Protein AF-A0A8B8D0T2-F1 (afdb_monomer_lite)

Secondary structure (DSSP, 8-state):
----SSSTTTSS-SS-HHHHHHHHHHHHHHHHHHHHHHHHHHHHHHS-S-HHHHHHHHTT---SS---SSHHHHHHHHHHHHHHHHHHHHHHHHHHHHHHHHHH-SSSHHHHHHHHHHHHHHHHHHHHHHHHHHHHHHHHHHHS-----HHHHHHHHHHHHHHH---S-TTTS-HHHHHHHHHHHHTT--SSS---SSSSTTTTSTTTSTT-HHHHTT-SS-GGGBTT--TTTGGG--HHHHTT--TTSB---

Foldseek 3Di:
DDDDDPPVVPVPPPDDVVVVVVCVVVLVVVLVVLVVLLVVLVVLLPPPQPPPQVLCVLLVQPDPPRQRLRPQVNVLSVVSNVLSVVVSVLSVCCVPVVVVLCVPPPDPNPPVVVVVVVVSVVVVVVSVVVVVVSVVSNVVSNVPNDDPPLVVVLVSQLVSQLEQQQDLQLPPHPSNNVSVLVSCLVVQAFASDWPPWLDGSNCNHNLNPDPHVCVVVLFSGRLSQFPPDHNVCSVVRDCCCGNGVPPPGGTGD

Radius of gyration: 32.93 Å; chains: 1; bounding box: 75×29×102 Å

pLDDT: mean 77.2, std 14.28, range [31.52, 92.94]

Structure (mmCIF, N/CA/C/O backbone):
data_AF-A0A8B8D0T2-F1
#
_entry.id   AF-A0A8B8D0T2-F1
#
loop_
_atom_site.group_PDB
_atom_site.id
_atom_site.type_symbol
_atom_site.label_atom_id
_atom_site.label_alt_id
_atom_site.label_comp_id
_atom_site.label_asym_id
_atom_site.label_entity_id
_atom_site.label_seq_id
_atom_site.pdbx_PDB_ins_code
_atom_site.Cartn_x
_atom_site.Cartn_y
_atom_site.Cartn_z
_atom_site.occupancy
_atom_site.B_iso_or_equiv
_atom_site.auth_seq_id
_atom_site.auth_comp_id
_atom_site.auth_asym_id
_atom_site.auth_atom_id
_atom_site.pdbx_PDB_model_num
ATOM 1 N N . MET A 1 1 ? -47.514 13.478 69.858 1.00 41.78 1 MET A N 1
ATOM 2 C CA . MET A 1 1 ? -46.885 12.154 69.688 1.00 41.78 1 MET A CA 1
ATOM 3 C C . MET A 1 1 ? -47.798 11.403 68.733 1.00 41.78 1 MET A C 1
ATOM 5 O O . MET A 1 1 ? -48.933 11.166 69.107 1.00 41.78 1 MET A O 1
ATOM 9 N N . ASP A 1 2 ? -47.494 11.240 67.447 1.00 33.84 2 ASP A N 1
ATOM 10 C CA . ASP A 1 2 ? -46.174 11.124 66.817 1.00 33.84 2 ASP A CA 1
ATOM 11 C C . ASP A 1 2 ? -46.125 11.713 65.392 1.00 33.84 2 ASP A C 1
ATOM 13 O O . ASP A 1 2 ? -47.079 11.545 64.629 1.00 33.84 2 ASP A O 1
ATOM 17 N N . PRO A 1 3 ? -45.015 12.369 64.997 1.00 39.22 3 PRO A N 1
ATOM 18 C CA . PRO A 1 3 ? -44.740 12.771 63.626 1.00 39.22 3 PRO A CA 1
ATOM 19 C C . PRO A 1 3 ? -43.809 11.736 62.970 1.00 39.22 3 PRO A C 1
ATOM 21 O O . PRO A 1 3 ? -42.594 11.874 63.020 1.00 39.22 3 PRO A O 1
ATOM 24 N N . VAL A 1 4 ? -44.353 10.670 62.372 1.00 39.69 4 VAL A N 1
ATOM 25 C CA . VAL A 1 4 ? -43.553 9.680 61.608 1.00 39.69 4 VAL A CA 1
ATOM 26 C C . VAL A 1 4 ? -44.285 9.262 60.324 1.00 39.69 4 VAL A C 1
ATOM 28 O O . VAL A 1 4 ? -44.384 8.084 60.000 1.00 39.69 4 VAL A O 1
ATOM 31 N N . SER A 1 5 ? -44.863 10.212 59.579 1.00 42.47 5 SER A N 1
ATOM 32 C CA . SER A 1 5 ? -45.475 9.894 58.270 1.00 42.47 5 SER A CA 1
ATOM 33 C C . SER A 1 5 ? -45.089 10.816 57.111 1.00 42.47 5 SER A C 1
ATOM 35 O O . SER A 1 5 ? -45.440 10.513 55.972 1.00 42.47 5 SER A O 1
ATOM 37 N N . SER A 1 6 ? -44.320 11.890 57.337 1.00 38.75 6 SER A N 1
ATOM 38 C CA . SER A 1 6 ? -43.932 12.803 56.248 1.00 38.75 6 SER A CA 1
ATOM 39 C C . SER A 1 6 ? -42.562 12.511 55.622 1.00 38.75 6 SER A C 1
ATOM 41 O O . SER A 1 6 ? -42.330 12.922 54.489 1.00 38.75 6 SER A O 1
ATOM 43 N N . GLU A 1 7 ? -41.672 11.759 56.281 1.00 35.97 7 GLU A N 1
ATOM 44 C CA . GLU A 1 7 ? -40.292 11.573 55.791 1.00 35.97 7 GLU A CA 1
ATOM 45 C C . GLU A 1 7 ? -40.105 10.389 54.823 1.00 35.97 7 GLU A C 1
ATOM 47 O O . GLU A 1 7 ? -39.177 10.384 54.018 1.00 35.97 7 GLU A O 1
ATOM 52 N N . GLN A 1 8 ? -41.012 9.405 54.809 1.00 33.50 8 GLN A N 1
ATOM 53 C CA . GLN A 1 8 ? -40.911 8.256 53.889 1.00 33.50 8 GLN A CA 1
ATOM 54 C C . GLN A 1 8 ? -41.414 8.541 52.464 1.00 33.50 8 GLN A C 1
ATOM 56 O O . GLN A 1 8 ?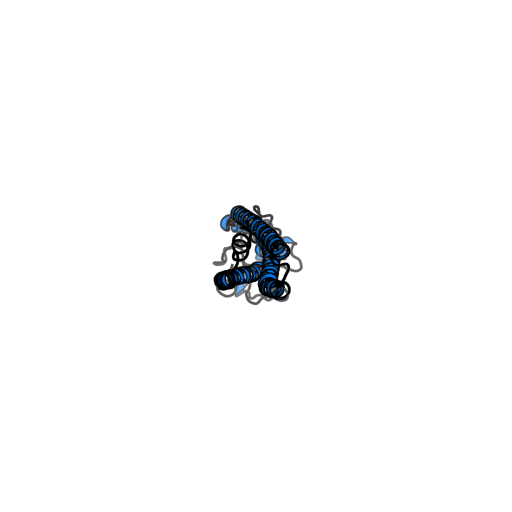 -41.110 7.776 51.549 1.00 33.50 8 GLN A O 1
ATOM 61 N N . ASN A 1 9 ? -42.115 9.657 52.244 1.00 36.59 9 ASN A N 1
ATOM 62 C CA . ASN A 1 9 ? -42.636 10.029 50.924 1.00 36.59 9 ASN A CA 1
ATOM 63 C C . ASN A 1 9 ? -41.689 10.927 50.110 1.00 36.59 9 ASN A C 1
ATOM 65 O O . ASN A 1 9 ? -41.895 11.077 48.909 1.00 36.59 9 ASN A O 1
ATOM 69 N N . ALA A 1 10 ? -40.634 11.481 50.717 1.00 34.12 10 ALA A N 1
ATOM 70 C CA . ALA A 1 10 ? -39.704 12.380 50.026 1.00 34.12 10 ALA A CA 1
ATOM 71 C C . ALA A 1 10 ? -38.535 11.650 49.335 1.00 34.12 10 ALA A C 1
ATOM 73 O O . ALA A 1 10 ? -37.979 12.156 48.366 1.00 34.12 10 ALA A O 1
ATOM 74 N N . LEU A 1 11 ? -38.180 10.437 49.780 1.00 31.52 11 LEU A N 1
ATOM 75 C CA . LEU A 1 11 ? -37.059 9.672 49.209 1.00 31.52 11 LEU A CA 1
ATOM 76 C C . LEU A 1 11 ? -37.471 8.678 48.104 1.00 31.52 11 LEU A C 1
ATOM 78 O O . LEU A 1 11 ? -36.617 8.045 47.485 1.00 31.52 11 LEU A O 1
ATOM 82 N N . GLY A 1 12 ? -38.777 8.512 47.866 1.00 34.06 12 GLY A N 1
ATOM 83 C CA . GLY A 1 12 ? -39.337 7.538 46.921 1.00 34.06 12 GLY A CA 1
ATOM 84 C C . GLY A 1 12 ? -39.593 8.063 45.504 1.00 34.06 12 GLY A C 1
ATOM 85 O O . GLY A 1 12 ? -39.970 7.276 44.639 1.00 34.06 12 GLY A O 1
ATOM 86 N N . SER A 1 13 ? -39.404 9.363 45.250 1.00 39.44 13 SER A N 1
ATOM 87 C CA . SER A 1 13 ? -39.795 10.017 43.990 1.00 39.44 13 SER A CA 1
ATOM 88 C C . SER A 1 13 ? -38.630 10.421 43.082 1.00 39.44 13 SER A C 1
ATOM 90 O O . SER A 1 13 ? -38.857 11.114 42.099 1.00 39.44 13 SER A O 1
ATOM 92 N N . VAL A 1 14 ? -37.395 10.024 43.395 1.00 45.88 14 VAL A N 1
ATOM 93 C CA . VAL A 1 14 ? -36.191 10.600 42.760 1.00 45.88 14 VAL A CA 1
ATOM 94 C C . VAL A 1 14 ? -35.930 10.081 41.334 1.00 45.88 14 VAL A C 1
ATOM 96 O O . VAL A 1 14 ? -35.056 10.603 40.662 1.00 45.88 14 VAL A O 1
ATOM 99 N N . PHE A 1 15 ? -36.684 9.096 40.835 1.00 48.12 15 PHE A N 1
ATOM 100 C CA . PHE A 1 15 ? -36.635 8.729 39.412 1.00 48.12 15 PHE A CA 1
ATOM 101 C C . PHE A 1 15 ? -38.021 8.300 38.919 1.00 48.12 15 PHE A C 1
ATOM 103 O O . PHE A 1 15 ? -38.419 7.136 39.015 1.00 48.12 15 PHE A O 1
ATOM 110 N N . GLY A 1 16 ? -38.806 9.264 38.442 1.00 51.59 16 GLY A N 1
ATOM 111 C CA . GLY A 1 16 ? -40.133 9.004 37.886 1.00 51.59 16 GLY A CA 1
ATOM 112 C C . GLY A 1 16 ? -40.043 8.401 36.481 1.00 51.59 16 GLY A C 1
ATOM 113 O O . GLY A 1 16 ? -39.165 8.763 35.703 1.00 51.59 16 GLY A O 1
ATOM 114 N N . MET A 1 17 ? -40.996 7.542 36.086 1.00 55.25 17 MET A N 1
ATOM 115 C CA . MET A 1 17 ? -41.077 7.009 34.706 1.00 55.25 17 MET A CA 1
ATOM 116 C C . MET A 1 17 ? -41.032 8.106 33.621 1.00 55.25 17 MET A C 1
ATOM 118 O O . MET A 1 17 ? -40.587 7.848 32.507 1.00 55.25 17 MET A O 1
ATOM 122 N N . LYS A 1 18 ? -41.448 9.334 33.959 1.00 56.91 18 LYS A N 1
ATOM 123 C CA . LYS A 1 18 ? -41.379 10.514 33.086 1.00 56.91 18 LYS A CA 1
ATOM 124 C C . LYS A 1 18 ? -39.944 10.969 32.793 1.00 56.91 18 LYS A C 1
ATOM 126 O O . LYS A 1 18 ? -39.653 11.350 31.667 1.00 56.91 18 LYS A O 1
ATOM 131 N N . GLU A 1 19 ? -39.042 10.898 33.770 1.00 62.84 19 GLU A N 1
ATOM 132 C CA . GLU A 1 19 ? -37.628 11.257 33.587 1.00 62.84 19 GLU A CA 1
ATOM 133 C C . GLU A 1 19 ? -36.905 10.200 32.746 1.00 62.84 19 GLU A C 1
ATOM 135 O O . GLU A 1 19 ? -36.111 10.534 31.870 1.00 62.84 19 GLU A O 1
ATOM 140 N N . PHE A 1 20 ? -37.260 8.922 32.922 1.00 63.47 20 PHE A N 1
ATOM 141 C CA . PHE A 1 20 ? -36.767 7.839 32.067 1.00 63.47 20 PHE A CA 1
ATOM 142 C C . PHE A 1 20 ? -37.237 7.988 30.607 1.00 63.47 20 PHE A C 1
ATOM 144 O O . PHE A 1 20 ? -36.451 7.795 29.681 1.00 63.47 20 PHE A O 1
ATOM 151 N N . GLN A 1 21 ? -38.492 8.400 30.387 1.00 66.56 21 GLN A N 1
ATOM 152 C CA . GLN A 1 21 ? -39.003 8.718 29.047 1.00 66.56 21 GLN A CA 1
ATOM 153 C C . GLN A 1 21 ? -38.298 9.927 28.414 1.00 66.56 21 GLN A C 1
ATOM 155 O O . GLN A 1 21 ? -38.056 9.921 27.209 1.00 66.56 21 GLN A O 1
ATOM 160 N N . ALA A 1 22 ? -37.913 10.933 29.205 1.00 71.81 22 ALA A N 1
ATOM 161 C CA . ALA A 1 22 ? -37.159 12.087 28.710 1.00 71.81 22 ALA A CA 1
ATOM 162 C C . ALA A 1 22 ? -35.719 11.734 28.280 1.00 71.81 22 ALA A C 1
ATOM 164 O O . ALA A 1 22 ? -35.153 12.406 27.420 1.00 71.81 22 ALA A O 1
ATOM 165 N N . LEU A 1 23 ? -35.133 10.666 28.836 1.00 69.62 23 LEU A N 1
ATOM 166 C CA . LEU A 1 23 ? -33.774 10.203 28.525 1.00 69.62 23 LEU A CA 1
ATOM 167 C C . LEU A 1 23 ? -33.694 9.311 27.272 1.00 69.62 23 LEU A C 1
ATOM 169 O O . LEU A 1 23 ? -32.632 9.236 26.653 1.00 69.62 23 LEU A O 1
ATOM 173 N N . GLN A 1 24 ? -34.799 8.682 26.851 1.00 72.00 24 GLN A N 1
ATOM 174 C CA . GLN A 1 24 ? -34.823 7.789 25.682 1.00 72.00 24 GLN A CA 1
ATOM 175 C C . GLN A 1 24 ? -34.294 8.425 24.383 1.00 72.00 24 GLN A C 1
ATOM 177 O O . GLN A 1 24 ? -33.470 7.784 23.730 1.00 72.00 24 GLN A O 1
ATOM 182 N N . PRO A 1 25 ? -34.709 9.644 23.976 1.00 78.81 25 PRO A N 1
ATOM 183 C CA . PRO A 1 25 ? -34.230 10.255 22.734 1.00 78.81 25 PRO A CA 1
ATOM 184 C C . PRO A 1 25 ? -32.710 10.442 22.723 1.00 78.81 25 PRO A C 1
ATOM 186 O O . PRO A 1 25 ? -32.058 10.197 21.710 1.00 78.81 25 PRO A O 1
ATOM 189 N N . VAL A 1 26 ? -32.137 10.810 23.875 1.00 78.44 26 VAL A N 1
ATOM 190 C CA . VAL A 1 26 ? -30.689 10.978 24.047 1.00 78.44 26 VAL A CA 1
ATOM 191 C C . VAL A 1 26 ? -29.978 9.632 23.921 1.00 78.44 26 VAL A C 1
ATOM 193 O O . VAL A 1 26 ? -28.972 9.534 23.223 1.00 78.44 26 VAL A O 1
ATOM 196 N N . THR A 1 27 ? -30.514 8.569 24.528 1.00 76.69 27 THR A N 1
ATOM 197 C CA . THR A 1 27 ? -29.950 7.217 24.388 1.00 76.69 27 THR A CA 1
ATOM 198 C C . THR A 1 27 ? -29.986 6.736 22.936 1.00 76.69 27 THR A C 1
ATOM 200 O O . THR A 1 27 ? -29.001 6.179 22.456 1.00 76.69 27 THR A O 1
ATOM 203 N N . TRP A 1 28 ? -31.077 6.993 22.206 1.00 77.50 28 TRP A N 1
ATOM 204 C CA . TRP A 1 28 ? -31.179 6.663 20.780 1.00 77.50 28 TRP A CA 1
ATOM 205 C C . TRP A 1 28 ? -30.163 7.418 19.922 1.00 77.50 28 TRP A C 1
ATOM 207 O O . TRP A 1 28 ? -29.504 6.802 19.084 1.00 77.50 28 TRP A O 1
ATOM 217 N N . ALA A 1 29 ? -29.973 8.716 20.170 1.00 79.88 29 ALA A N 1
ATOM 218 C CA . ALA A 1 29 ? -28.954 9.508 19.485 1.00 79.88 29 ALA A CA 1
ATOM 219 C C . ALA A 1 29 ? -27.534 8.967 19.740 1.00 79.88 29 ALA A C 1
ATOM 221 O O . ALA A 1 29 ? -26.749 8.815 18.803 1.00 79.88 29 ALA A O 1
ATOM 222 N N . LEU A 1 30 ? -27.221 8.607 20.990 1.00 79.25 30 LEU A N 1
ATOM 223 C CA . LEU A 1 30 ? -25.927 8.025 21.357 1.00 79.25 30 LEU A CA 1
ATOM 224 C C . LEU A 1 30 ? -25.691 6.665 20.688 1.00 79.25 30 LEU A C 1
ATOM 226 O O . LEU A 1 30 ? -24.595 6.414 20.194 1.00 79.25 30 LEU A O 1
ATOM 230 N N . MET A 1 31 ? -26.711 5.804 20.613 1.00 81.56 31 MET A N 1
ATOM 231 C CA . MET A 1 31 ? -26.612 4.535 19.882 1.00 81.56 31 MET A CA 1
ATOM 232 C C . MET A 1 31 ? -26.354 4.763 18.389 1.00 81.56 31 MET A C 1
ATOM 234 O O . MET A 1 31 ? -25.492 4.097 17.819 1.00 81.56 31 MET A O 1
ATOM 238 N N . GLY A 1 32 ? -27.030 5.739 17.771 1.00 75.69 32 GLY A N 1
ATOM 239 C CA . GLY A 1 32 ? -26.773 6.130 16.382 1.00 75.69 32 GLY A CA 1
ATOM 240 C C . GLY A 1 32 ? -25.321 6.560 16.146 1.00 75.69 32 GLY A C 1
ATOM 241 O O . GLY A 1 32 ? -24.699 6.135 15.173 1.00 75.69 32 GLY A O 1
ATOM 242 N N . LEU A 1 33 ? -24.744 7.327 17.075 1.00 74.12 33 LEU A N 1
ATOM 243 C CA . LEU A 1 33 ? -23.347 7.761 17.007 1.00 74.12 33 LEU A CA 1
ATOM 244 C C . LEU A 1 33 ? -22.363 6.584 17.128 1.00 74.12 33 LEU A C 1
ATOM 246 O O . LEU A 1 33 ? -21.387 6.520 16.383 1.00 74.12 33 LEU A O 1
ATOM 250 N N . VAL A 1 34 ? -22.640 5.614 18.004 1.00 80.25 34 VAL A N 1
ATOM 251 C CA . VAL A 1 34 ? -21.828 4.389 18.132 1.00 80.25 34 VAL A CA 1
ATOM 252 C C . VAL A 1 34 ? -21.893 3.538 16.856 1.00 80.25 34 VAL A C 1
ATOM 254 O O . VAL A 1 34 ? -20.862 3.046 16.400 1.00 80.25 34 VAL A O 1
ATOM 257 N N . ILE A 1 35 ? -23.068 3.404 16.234 1.00 78.69 35 ILE A N 1
ATOM 258 C CA . ILE A 1 35 ? -23.240 2.680 14.959 1.00 78.69 35 ILE A CA 1
ATOM 259 C C . ILE A 1 35 ? -22.442 3.348 13.831 1.00 78.69 35 ILE A C 1
ATOM 261 O O . ILE A 1 35 ? -21.786 2.663 13.040 1.00 78.69 35 ILE A O 1
ATOM 265 N N . LEU A 1 36 ? -22.452 4.681 13.773 1.00 72.50 36 LEU A N 1
ATOM 266 C CA . LEU A 1 36 ? -21.671 5.442 12.800 1.00 72.50 36 LEU A CA 1
ATOM 267 C C . LEU A 1 36 ? -20.163 5.215 12.989 1.00 72.50 36 LEU A C 1
ATOM 269 O O . LEU A 1 36 ? -19.457 4.971 12.013 1.00 72.50 36 LEU A O 1
ATOM 273 N N . ILE A 1 37 ? -19.679 5.204 14.236 1.00 72.75 37 ILE A N 1
ATOM 274 C CA . ILE A 1 37 ? -18.276 4.884 14.548 1.00 72.75 37 ILE A CA 1
ATOM 275 C C . ILE A 1 37 ? -17.917 3.469 14.080 1.00 72.75 37 ILE A C 1
ATOM 277 O O . ILE A 1 37 ? -16.861 3.288 13.477 1.00 72.75 37 ILE A O 1
ATOM 281 N N . ILE A 1 38 ? -18.777 2.472 14.313 1.00 76.56 38 ILE A N 1
ATOM 282 C CA . ILE A 1 38 ? -18.547 1.088 13.861 1.00 76.56 38 ILE A CA 1
ATOM 283 C C . ILE A 1 38 ? -18.446 1.024 12.334 1.00 76.56 38 ILE A C 1
ATOM 285 O O . ILE A 1 38 ? -17.551 0.356 11.817 1.00 76.56 38 ILE A O 1
ATOM 289 N N . SER A 1 39 ? -19.330 1.733 11.630 1.00 70.69 39 SER A N 1
ATOM 290 C CA . SER A 1 39 ? -19.387 1.746 10.162 1.00 70.69 39 SER A CA 1
ATOM 291 C C . SER A 1 39 ? -18.127 2.376 9.566 1.00 70.69 39 SER A C 1
ATOM 293 O O . SER A 1 39 ? -17.420 1.733 8.798 1.00 70.69 39 SER A O 1
ATOM 295 N N . LEU A 1 40 ? -17.756 3.573 10.032 1.00 65.56 40 LEU A N 1
ATOM 296 C CA . LEU A 1 40 ? -16.524 4.243 9.603 1.00 65.56 40 LEU A CA 1
ATOM 297 C C . LEU A 1 40 ? -15.275 3.425 9.952 1.00 65.56 40 LEU A C 1
ATOM 299 O O . LEU A 1 40 ? -14.329 3.363 9.173 1.00 65.56 40 LEU A O 1
ATOM 303 N N . SER A 1 41 ? -15.271 2.763 11.112 1.00 73.94 41 SER A N 1
ATOM 304 C CA . SER A 1 41 ? -14.167 1.885 11.509 1.00 73.94 41 SER A CA 1
ATOM 305 C C . SER A 1 41 ? -14.069 0.653 10.610 1.00 73.94 41 SER A C 1
ATOM 307 O O . SER A 1 41 ? -12.973 0.182 10.319 1.00 73.94 41 SER A O 1
ATOM 309 N N . HIS A 1 42 ? -15.200 0.116 10.154 1.00 69.06 42 HIS A N 1
ATOM 310 C CA . HIS A 1 42 ? -15.212 -0.979 9.193 1.00 69.06 42 HIS A CA 1
ATOM 311 C C . HIS A 1 42 ? -14.571 -0.545 7.872 1.00 69.06 42 HIS A C 1
ATOM 313 O O . HIS A 1 42 ? -13.632 -1.206 7.425 1.00 69.06 42 HIS A O 1
ATOM 319 N N . ASP A 1 43 ? -14.980 0.601 7.331 1.00 63.00 43 ASP A N 1
ATOM 320 C CA . ASP A 1 43 ? -14.436 1.146 6.083 1.00 63.00 43 ASP A CA 1
ATOM 321 C C . ASP A 1 43 ? -12.928 1.415 6.189 1.00 63.00 43 ASP A C 1
ATOM 323 O O . ASP A 1 43 ? -12.152 1.014 5.323 1.00 63.00 43 ASP A O 1
ATOM 327 N N . ILE A 1 44 ? -12.478 2.001 7.304 1.00 60.59 44 ILE A N 1
ATOM 328 C CA . ILE A 1 44 ? -11.053 2.259 7.557 1.00 60.59 44 ILE A CA 1
ATOM 329 C C . ILE A 1 44 ? -10.266 0.951 7.731 1.00 60.59 44 ILE A C 1
ATOM 331 O O . ILE A 1 44 ? -9.131 0.850 7.269 1.00 60.59 44 ILE A O 1
ATOM 335 N N . SER A 1 45 ? -10.850 -0.078 8.356 1.00 60.59 45 SER A N 1
ATOM 336 C CA . SER A 1 45 ? -10.193 -1.384 8.525 1.00 60.59 45 SER A CA 1
ATOM 337 C C . SER A 1 45 ? -10.000 -2.147 7.207 1.00 60.59 45 SER A C 1
ATOM 339 O O . SER A 1 45 ? -9.109 -2.998 7.119 1.00 60.59 45 SER A O 1
ATOM 341 N N . GLN A 1 46 ? -10.810 -1.830 6.191 1.00 59.72 46 GLN A N 1
ATOM 342 C CA . GLN A 1 46 ? -10.716 -2.400 4.847 1.00 59.72 46 GLN A CA 1
ATOM 343 C C . GLN A 1 46 ? -9.697 -1.684 3.951 1.00 59.72 46 GLN A C 1
ATOM 345 O O . GLN A 1 46 ? -9.318 -2.227 2.913 1.00 59.72 46 GLN A O 1
ATOM 350 N N . LEU A 1 47 ? -9.200 -0.508 4.348 1.00 58.22 47 LEU A N 1
ATOM 351 C CA . LEU A 1 47 ? -8.111 0.147 3.629 1.00 58.22 47 LEU A CA 1
ATOM 352 C C . LEU A 1 47 ? -6.862 -0.748 3.672 1.00 58.22 47 LEU A C 1
ATOM 354 O O . LEU A 1 47 ? -6.438 -1.221 4.735 1.00 58.22 47 LEU A O 1
ATOM 358 N N . LYS A 1 48 ? -6.275 -1.010 2.499 1.00 56.06 48 LYS A N 1
ATOM 359 C CA . LYS A 1 48 ? -5.032 -1.777 2.380 1.00 56.06 48 LYS A CA 1
ATOM 360 C C . LYS A 1 48 ? -3.904 -0.980 3.050 1.00 56.06 48 LYS A C 1
ATOM 362 O O . LYS A 1 48 ? -3.645 0.151 2.641 1.00 56.06 48 LYS A O 1
ATOM 367 N N . PRO A 1 49 ? -3.276 -1.498 4.122 1.00 54.94 49 PRO A N 1
ATOM 368 C CA . PRO A 1 49 ? -2.524 -0.637 5.025 1.00 54.94 49 PRO A CA 1
ATOM 369 C C . PRO A 1 49 ? -1.177 -0.167 4.468 1.00 54.94 49 PRO A C 1
ATOM 371 O O . PRO A 1 49 ? -0.753 0.911 4.870 1.00 54.94 49 PRO A O 1
ATOM 374 N N . CYS A 1 50 ? -0.526 -0.895 3.551 1.00 66.56 50 CYS A N 1
ATOM 375 C CA . CYS A 1 50 ? 0.827 -0.547 3.101 1.00 66.56 50 CYS A CA 1
ATOM 376 C C . CYS A 1 50 ? 1.138 -0.995 1.653 1.00 66.56 50 CYS A C 1
ATOM 378 O O . CYS A 1 50 ? 2.231 -1.494 1.399 1.00 66.56 50 CYS A O 1
ATOM 380 N N . ASP A 1 51 ? 0.221 -0.812 0.693 1.00 68.19 51 ASP A N 1
ATOM 381 C CA . ASP A 1 51 ? 0.483 -1.187 -0.715 1.00 68.19 51 ASP A CA 1
ATOM 382 C C . ASP A 1 51 ? 1.774 -0.539 -1.248 1.00 68.19 51 ASP A C 1
ATOM 384 O O . ASP A 1 51 ? 2.551 -1.193 -1.933 1.00 68.19 51 ASP A O 1
ATOM 388 N N . LEU A 1 52 ? 2.057 0.709 -0.852 1.00 67.06 52 LEU A N 1
ATOM 389 C CA . LEU A 1 52 ? 3.287 1.411 -1.226 1.00 67.06 52 LEU A CA 1
ATOM 390 C C . LEU A 1 52 ? 4.550 0.779 -0.619 1.00 67.06 52 LEU A C 1
ATOM 392 O O . LEU A 1 52 ? 5.568 0.714 -1.289 1.00 67.06 52 LEU A O 1
ATOM 396 N N . GLU A 1 53 ? 4.509 0.299 0.624 1.00 71.81 53 GLU A N 1
ATOM 397 C CA . GLU A 1 53 ? 5.665 -0.374 1.238 1.00 71.81 53 GLU A CA 1
ATOM 398 C C . GLU A 1 53 ? 5.929 -1.712 0.554 1.00 71.81 53 GLU A C 1
ATOM 400 O O . GLU A 1 53 ? 7.043 -1.966 0.122 1.00 71.81 53 GLU A O 1
ATOM 405 N N . THR A 1 54 ? 4.883 -2.516 0.348 1.00 74.88 54 THR A N 1
ATOM 406 C CA . THR A 1 54 ? 4.999 -3.781 -0.388 1.00 74.88 54 THR A CA 1
ATOM 407 C C . THR A 1 54 ? 5.511 -3.555 -1.815 1.00 74.88 54 THR A C 1
ATOM 409 O O . THR A 1 54 ? 6.335 -4.327 -2.305 1.00 74.88 54 THR A O 1
ATOM 412 N N . ALA A 1 55 ? 5.074 -2.479 -2.475 1.00 75.81 55 ALA A N 1
ATOM 413 C CA . ALA A 1 55 ? 5.562 -2.081 -3.790 1.00 75.81 55 ALA A CA 1
ATOM 414 C C . ALA A 1 55 ? 7.068 -1.748 -3.768 1.00 75.81 55 ALA A C 1
ATOM 416 O O . ALA A 1 55 ? 7.815 -2.249 -4.605 1.00 75.81 55 ALA A O 1
ATOM 417 N N . LEU A 1 56 ? 7.527 -0.956 -2.795 1.00 80.69 56 LEU A N 1
ATOM 418 C CA . LEU A 1 56 ? 8.937 -0.564 -2.665 1.00 80.69 56 LEU A CA 1
ATOM 419 C C . LEU A 1 56 ? 9.842 -1.725 -2.225 1.00 80.69 56 LEU A C 1
ATOM 421 O O . LEU A 1 56 ? 10.953 -1.862 -2.737 1.00 80.69 56 LEU A O 1
ATOM 425 N N . ASP A 1 57 ? 9.354 -2.604 -1.351 1.00 82.31 57 ASP A N 1
ATOM 426 C CA . ASP A 1 57 ? 10.060 -3.822 -0.947 1.00 82.31 57 ASP A CA 1
ATOM 427 C C . ASP A 1 57 ? 10.244 -4.780 -2.128 1.00 82.31 57 ASP A C 1
ATOM 429 O O . ASP A 1 57 ? 11.284 -5.432 -2.242 1.00 82.31 57 ASP A O 1
ATOM 433 N N . THR A 1 58 ? 9.273 -4.828 -3.050 1.00 81.81 58 THR A N 1
ATOM 434 C CA . THR A 1 58 ? 9.363 -5.655 -4.265 1.00 81.81 58 THR A CA 1
ATOM 435 C C . THR A 1 58 ? 10.576 -5.268 -5.111 1.00 81.81 58 THR A C 1
ATOM 437 O O . THR A 1 58 ? 11.226 -6.152 -5.661 1.00 81.81 58 THR A O 1
ATOM 440 N N . ILE A 1 59 ? 10.926 -3.978 -5.167 1.00 82.75 59 ILE A N 1
ATOM 441 C CA . ILE A 1 59 ? 12.097 -3.451 -5.893 1.00 82.75 59 ILE A CA 1
ATOM 442 C C . ILE A 1 59 ? 13.348 -3.290 -5.012 1.00 82.75 59 ILE A C 1
ATOM 444 O O . ILE A 1 59 ? 14.326 -2.683 -5.445 1.00 82.75 59 ILE A O 1
ATOM 448 N N . TYR A 1 60 ? 13.349 -3.857 -3.800 1.00 81.50 60 TYR A N 1
ATOM 449 C CA . TYR A 1 60 ? 14.451 -3.783 -2.832 1.00 81.50 60 TYR A CA 1
ATOM 450 C C . TYR A 1 60 ? 14.875 -2.347 -2.461 1.00 81.50 60 TYR A C 1
ATOM 452 O O . TYR A 1 60 ? 16.052 -2.102 -2.180 1.00 81.50 60 TYR A O 1
ATOM 460 N N . LEU A 1 61 ? 13.940 -1.389 -2.458 1.00 77.25 61 LEU A N 1
ATOM 461 C CA . LEU A 1 61 ? 14.247 0.004 -2.134 1.00 77.25 61 LEU A CA 1
ATOM 462 C C . LEU A 1 61 ? 14.186 0.259 -0.620 1.00 77.25 61 LEU A C 1
ATOM 464 O O . LEU A 1 61 ? 13.112 0.368 -0.033 1.00 77.25 61 LEU A O 1
ATOM 468 N N . GLU A 1 62 ? 15.346 0.468 0.005 1.00 71.88 62 GLU A N 1
ATOM 469 C CA . GLU A 1 62 ? 15.439 0.897 1.408 1.00 71.88 62 GLU A CA 1
ATOM 470 C C . GLU A 1 62 ? 15.152 2.410 1.543 1.00 71.88 62 GLU A C 1
ATOM 472 O O . GLU A 1 62 ? 16.057 3.246 1.498 1.00 71.88 62 GLU A O 1
ATOM 477 N N . PHE A 1 63 ? 13.877 2.793 1.698 1.00 59.31 63 PHE A N 1
ATOM 478 C CA . PHE A 1 63 ? 13.467 4.196 1.865 1.00 59.31 63 PHE A CA 1
ATOM 479 C C . PHE A 1 63 ? 13.165 4.562 3.328 1.00 59.31 63 PHE A C 1
ATOM 481 O O . PHE A 1 63 ? 12.335 3.940 3.987 1.00 59.31 63 PHE A O 1
ATOM 488 N N . THR A 1 64 ? 13.790 5.638 3.825 1.00 59.50 64 THR A N 1
ATOM 489 C CA . THR A 1 64 ? 13.530 6.215 5.158 1.00 59.50 64 THR A CA 1
ATOM 490 C C . THR A 1 64 ? 13.032 7.670 5.051 1.00 59.50 64 THR A C 1
ATOM 492 O O . THR A 1 64 ? 13.658 8.491 4.353 1.00 59.50 64 THR A O 1
ATOM 495 N N . PRO A 1 65 ? 11.941 8.067 5.749 1.00 59.41 65 PRO A N 1
ATOM 496 C CA . PRO A 1 65 ? 11.112 7.317 6.713 1.00 59.41 65 PRO A CA 1
ATOM 497 C C . PRO A 1 65 ? 10.092 6.350 6.071 1.00 59.41 65 PRO A C 1
ATOM 499 O O . PRO A 1 65 ? 9.662 6.567 4.940 1.00 59.41 65 PRO A O 1
ATOM 502 N N . HIS A 1 66 ? 9.700 5.302 6.812 1.00 58.75 66 HIS A N 1
ATOM 503 C CA . HIS A 1 66 ? 8.809 4.232 6.339 1.00 58.75 66 HIS A CA 1
ATOM 504 C C . HIS A 1 66 ? 7.446 4.774 5.862 1.00 58.75 66 HIS A C 1
ATOM 506 O O . HIS A 1 66 ? 6.759 5.453 6.630 1.00 58.75 66 HIS A O 1
ATOM 512 N N . PRO A 1 67 ? 7.013 4.461 4.628 1.00 56.47 67 PRO A N 1
ATOM 513 C CA . PRO A 1 67 ? 5.843 5.084 4.012 1.00 56.47 67 PRO A CA 1
ATOM 514 C C . PRO A 1 67 ? 4.496 4.511 4.479 1.00 56.47 67 PRO A C 1
ATOM 516 O O . PRO A 1 67 ? 3.453 4.917 3.958 1.00 56.47 67 PRO A O 1
ATOM 519 N N . CYS A 1 68 ? 4.466 3.584 5.447 1.00 62.31 68 CYS A N 1
ATOM 520 C CA . CYS A 1 68 ? 3.207 2.981 5.864 1.00 62.31 68 CYS A CA 1
ATOM 521 C C . CYS A 1 68 ? 2.360 3.917 6.743 1.00 62.31 68 CYS A C 1
ATOM 523 O O . CYS A 1 68 ? 2.409 3.924 7.974 1.00 62.31 68 CYS A O 1
ATOM 525 N N . LYS A 1 69 ? 1.520 4.695 6.060 1.00 57.09 69 LYS A N 1
ATOM 526 C CA . LYS A 1 69 ? 0.618 5.699 6.628 1.00 57.09 69 LYS A CA 1
ATOM 527 C C . LYS A 1 69 ? -0.569 5.103 7.404 1.00 57.09 69 LYS A C 1
ATOM 529 O O . LYS A 1 69 ? -1.213 5.823 8.157 1.00 57.09 69 LYS A O 1
ATOM 534 N N . TYR A 1 70 ? -0.884 3.809 7.271 1.00 58.69 70 TYR A N 1
ATOM 535 C CA . TYR A 1 70 ? -2.160 3.285 7.787 1.00 58.69 70 TYR A CA 1
ATOM 536 C C . TYR A 1 70 ? -2.084 2.043 8.677 1.00 58.69 70 TYR A C 1
ATOM 538 O O . TYR A 1 70 ? -3.107 1.704 9.265 1.00 58.69 70 TYR A O 1
ATOM 546 N N . ASN A 1 71 ? -0.930 1.394 8.871 1.00 64.94 71 ASN A N 1
ATOM 547 C CA . ASN A 1 71 ? -0.891 0.160 9.674 1.00 64.94 71 ASN A CA 1
ATOM 548 C C . ASN A 1 71 ? -1.245 0.404 11.152 1.00 64.94 71 ASN A C 1
ATOM 550 O O . ASN A 1 71 ? -2.144 -0.235 11.695 1.00 64.94 71 ASN A O 1
ATOM 554 N N . ALA A 1 72 ? -0.632 1.420 11.768 1.00 66.31 72 ALA A N 1
ATOM 555 C CA . ALA A 1 72 ? -0.924 1.797 13.151 1.00 66.31 72 ALA A CA 1
ATOM 556 C C . ALA A 1 72 ? -2.382 2.267 13.334 1.00 66.31 72 ALA A C 1
ATOM 558 O O . ALA A 1 72 ? -3.026 1.938 14.327 1.00 66.31 72 ALA A O 1
ATOM 559 N N . ILE A 1 73 ? -2.937 2.996 12.355 1.00 67.19 73 ILE A N 1
ATOM 560 C CA . ILE A 1 73 ? -4.345 3.423 12.383 1.00 67.19 73 ILE A CA 1
ATOM 561 C C . ILE A 1 73 ? -5.279 2.217 12.231 1.00 67.19 73 ILE A C 1
ATOM 563 O O . ILE A 1 73 ? -6.286 2.138 12.932 1.00 67.19 73 ILE A O 1
ATOM 567 N N . LYS A 1 74 ? -4.957 1.261 11.355 1.00 71.25 74 LYS A N 1
ATOM 568 C CA . LYS A 1 74 ? -5.761 0.057 11.111 1.00 71.25 74 LYS A CA 1
ATOM 569 C C . LYS A 1 74 ? -5.858 -0.834 12.348 1.00 71.25 74 LYS A C 1
ATOM 571 O O . LYS A 1 74 ? -6.956 -1.281 12.694 1.00 71.25 74 LYS A O 1
ATOM 576 N N . GLU A 1 75 ? -4.739 -1.061 13.030 1.00 76.19 75 GLU A N 1
ATOM 577 C CA . GLU A 1 75 ? -4.711 -1.823 14.282 1.00 76.19 75 GLU A CA 1
ATOM 578 C C . GLU A 1 75 ? -5.600 -1.150 15.342 1.00 76.19 75 GLU A C 1
ATOM 580 O O . GLU A 1 75 ? -6.514 -1.772 15.884 1.00 76.19 75 GLU A O 1
ATOM 585 N N . MET A 1 76 ? -5.444 0.165 15.535 1.00 75.50 76 MET A N 1
ATOM 586 C CA . MET A 1 76 ? -6.267 0.939 16.476 1.00 75.50 76 MET A CA 1
ATOM 587 C C . MET A 1 76 ? -7.756 0.953 16.105 1.00 75.50 76 MET A C 1
ATOM 589 O O . MET A 1 76 ? -8.616 0.915 16.982 1.00 75.50 76 MET A O 1
ATOM 593 N N . THR A 1 77 ? -8.076 0.975 14.813 1.00 79.44 77 THR A N 1
ATOM 594 C CA . THR A 1 77 ? -9.458 0.971 14.312 1.00 79.44 77 THR A CA 1
ATOM 595 C C . THR A 1 77 ? -10.182 -0.333 14.659 1.00 79.44 77 THR A C 1
ATOM 597 O O . THR A 1 77 ? -11.370 -0.323 14.988 1.00 79.44 77 THR A O 1
ATOM 600 N N . THR A 1 78 ? -9.469 -1.462 14.640 1.00 81.06 78 THR A N 1
ATOM 601 C CA . THR A 1 78 ? -10.033 -2.775 14.992 1.00 81.06 78 THR A CA 1
ATOM 602 C C . THR A 1 78 ? -10.410 -2.844 16.475 1.00 81.06 78 THR A C 1
ATOM 604 O O . THR A 1 78 ? -11.500 -3.314 16.819 1.00 81.06 78 THR A O 1
ATOM 607 N N . GLU A 1 79 ? -9.558 -2.303 17.346 1.00 85.06 79 GLU A N 1
ATOM 608 C CA . GLU A 1 79 ? -9.816 -2.190 18.787 1.00 85.06 79 GLU A CA 1
ATOM 609 C C . GLU A 1 79 ? -11.000 -1.256 19.086 1.00 85.06 79 GLU A C 1
ATOM 611 O O . GLU A 1 79 ? -11.926 -1.628 19.812 1.00 85.06 79 GLU A O 1
ATOM 616 N N . ILE A 1 80 ? -11.039 -0.074 18.454 1.00 84.31 80 ILE A N 1
ATOM 617 C CA . ILE A 1 80 ? -12.145 0.891 18.598 1.00 84.31 80 ILE A CA 1
ATOM 618 C C . ILE A 1 80 ? -13.476 0.264 18.175 1.00 84.31 80 ILE A C 1
ATOM 620 O O . ILE A 1 80 ? -14.480 0.412 18.875 1.00 84.31 80 ILE A O 1
ATOM 624 N N . ARG A 1 81 ? -13.496 -0.476 17.060 1.00 83.88 81 ARG A N 1
ATOM 625 C CA . ARG A 1 81 ? -14.696 -1.175 16.582 1.00 83.88 81 ARG A CA 1
ATOM 626 C C . ARG A 1 81 ? -15.197 -2.195 17.602 1.00 83.88 81 ARG A C 1
ATOM 628 O O . ARG A 1 81 ? -16.398 -2.274 17.853 1.00 83.88 81 ARG A O 1
ATOM 635 N N . THR A 1 82 ? -14.282 -2.959 18.191 1.00 86.69 82 THR A N 1
ATOM 636 C CA . THR A 1 82 ? -14.605 -3.975 19.199 1.00 86.69 82 THR A CA 1
ATOM 637 C C . THR A 1 82 ? -15.196 -3.325 20.451 1.00 86.69 82 THR A C 1
ATOM 639 O O . THR A 1 82 ? -16.263 -3.729 20.912 1.00 86.69 82 THR A O 1
ATOM 642 N N . LEU A 1 83 ? -14.582 -2.246 20.943 1.00 86.94 83 LEU A N 1
ATOM 643 C CA . LEU A 1 83 ? -15.100 -1.467 22.072 1.00 86.94 83 LEU A CA 1
ATOM 644 C C . LEU A 1 83 ? -16.468 -0.841 21.787 1.00 86.94 83 LEU A C 1
ATOM 646 O O . LEU A 1 83 ? -17.353 -0.886 22.640 1.00 86.94 83 LEU A O 1
ATOM 650 N N . ALA A 1 84 ? -16.672 -0.297 20.587 1.00 86.25 84 ALA A N 1
ATOM 651 C CA . ALA A 1 84 ? -17.949 0.272 20.171 1.00 86.25 84 ALA A CA 1
ATOM 652 C C . ALA A 1 84 ? -19.063 -0.787 20.108 1.00 86.25 84 ALA A C 1
ATOM 654 O O . ALA A 1 84 ? -20.177 -0.531 20.566 1.00 86.25 84 ALA A O 1
ATOM 655 N N . ALA A 1 85 ? -18.765 -1.997 19.626 1.00 87.69 85 ALA A N 1
ATOM 656 C CA . ALA A 1 85 ? -19.714 -3.109 19.632 1.00 87.69 85 ALA A CA 1
ATOM 657 C C . ALA A 1 85 ? -20.096 -3.534 21.063 1.00 87.69 85 ALA A C 1
ATOM 659 O O . ALA A 1 85 ? -21.280 -3.715 21.361 1.00 87.69 85 ALA A O 1
ATOM 660 N N . PHE A 1 86 ? -19.118 -3.622 21.973 1.00 89.62 86 PHE A N 1
ATOM 661 C CA . PHE A 1 86 ? -19.383 -3.887 23.390 1.00 89.62 86 PHE A CA 1
ATOM 662 C C . PHE A 1 86 ? -20.230 -2.787 24.038 1.00 89.62 86 PHE A C 1
ATOM 664 O O . PHE A 1 86 ? -21.183 -3.096 24.754 1.00 89.62 86 PHE A O 1
ATOM 671 N N . GLN A 1 87 ? -19.939 -1.518 23.748 1.00 87.00 87 GLN A N 1
ATOM 672 C CA . GLN A 1 87 ? -20.708 -0.381 24.253 1.00 87.00 87 GLN A CA 1
ATOM 673 C C . GLN A 1 87 ? -22.156 -0.406 23.750 1.00 87.00 87 GLN A C 1
ATOM 675 O O . GLN A 1 87 ? -23.085 -0.139 24.510 1.00 87.00 87 GLN A O 1
ATOM 680 N N . LEU A 1 88 ? -22.370 -0.767 22.484 1.00 87.44 88 LEU A N 1
ATOM 681 C CA . LEU A 1 88 ? -23.704 -0.918 21.911 1.00 87.44 88 LEU A CA 1
ATOM 682 C C . LEU A 1 88 ? -24.487 -2.030 22.627 1.00 87.44 88 LEU A C 1
ATOM 684 O O . LEU A 1 88 ? -25.613 -1.805 23.072 1.00 87.44 88 LEU A O 1
ATOM 688 N N . MET A 1 89 ? -23.871 -3.199 22.824 1.00 88.44 8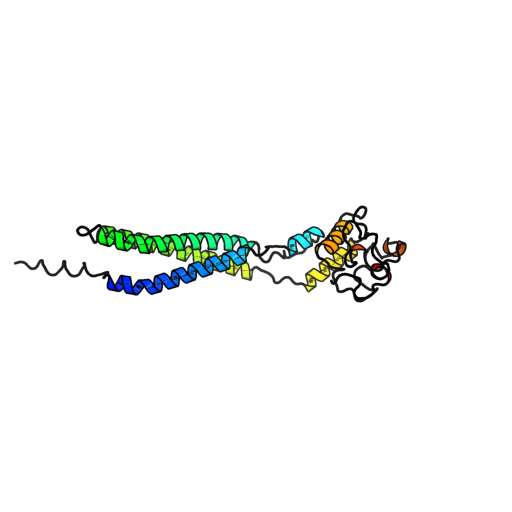9 MET A N 1
ATOM 689 C CA . MET A 1 89 ? -24.462 -4.306 23.588 1.00 88.44 89 MET A CA 1
ATOM 690 C C . MET A 1 89 ? -24.788 -3.899 25.038 1.00 88.44 89 MET A C 1
ATOM 692 O O . MET A 1 89 ? -25.850 -4.246 25.569 1.00 88.44 89 MET A O 1
ATOM 696 N N . TRP A 1 90 ? -23.907 -3.123 25.673 1.00 87.38 90 TRP A N 1
ATOM 697 C CA . TRP A 1 90 ? -24.109 -2.583 27.017 1.00 87.38 90 TRP A CA 1
ATOM 698 C C . TRP A 1 90 ? -25.318 -1.634 27.081 1.00 87.38 90 TRP A C 1
ATOM 700 O O . TRP A 1 90 ? -26.179 -1.788 27.950 1.00 87.38 90 TRP A O 1
ATOM 710 N N . MET A 1 91 ? -25.452 -0.724 26.110 1.00 84.31 91 MET A N 1
ATOM 711 C CA . MET A 1 91 ? -26.594 0.196 25.996 1.00 84.31 91 MET A CA 1
ATOM 712 C C . MET A 1 91 ? -27.921 -0.543 25.777 1.00 84.31 91 MET A C 1
ATOM 714 O O . MET A 1 91 ? -28.921 -0.227 26.427 1.00 84.31 91 MET A O 1
ATOM 718 N N . PHE A 1 92 ? -27.934 -1.585 24.940 1.00 84.44 92 PHE A N 1
ATOM 719 C CA . PHE A 1 92 ? -29.117 -2.432 24.757 1.00 84.44 92 PHE A CA 1
ATOM 720 C C . PHE A 1 92 ? -29.531 -3.137 26.051 1.00 84.44 92 PHE A C 1
ATOM 722 O O . PHE A 1 92 ? -30.716 -3.174 26.388 1.00 84.44 92 PHE A O 1
ATOM 729 N N . THR A 1 93 ? -28.567 -3.648 26.820 1.00 83.31 93 THR A N 1
ATOM 730 C CA . THR A 1 93 ? -28.842 -4.316 28.103 1.00 83.31 93 THR A CA 1
ATOM 731 C C . THR A 1 93 ? -29.592 -3.391 29.064 1.00 83.31 93 THR A C 1
ATOM 733 O O . THR A 1 93 ? -30.491 -3.831 29.783 1.00 83.31 93 THR A O 1
ATOM 736 N N . LEU A 1 94 ? -29.290 -2.096 29.041 1.00 76.94 94 LEU A N 1
ATOM 737 C CA . LEU A 1 94 ? -29.919 -1.074 29.873 1.00 76.94 94 LEU A CA 1
ATOM 738 C C . LEU A 1 94 ? -31.402 -0.862 29.524 1.00 76.94 94 LEU A C 1
ATOM 740 O O . LEU A 1 94 ? -32.257 -0.859 30.414 1.00 76.94 94 LEU A O 1
ATOM 744 N N . LEU A 1 95 ? -31.714 -0.770 28.226 1.00 77.94 95 LEU A N 1
ATOM 745 C CA . LEU A 1 95 ? -33.080 -0.574 27.725 1.00 77.94 95 LEU A CA 1
ATOM 746 C C . LEU A 1 95 ? -34.025 -1.706 28.146 1.00 77.94 95 LEU A C 1
ATOM 748 O O . LEU A 1 95 ? -35.192 -1.455 28.442 1.00 77.94 95 LEU A O 1
ATOM 752 N N . PHE A 1 96 ? -33.524 -2.942 28.216 1.00 79.81 96 PHE A N 1
ATOM 753 C CA . PHE A 1 96 ? -34.337 -4.106 28.580 1.00 79.81 96 PHE A CA 1
ATOM 754 C C . PHE A 1 96 ? -34.332 -4.427 30.078 1.00 79.81 96 PHE A C 1
ATOM 756 O O . PHE A 1 96 ? -35.316 -4.962 30.595 1.00 79.81 96 PHE A O 1
ATOM 763 N N . SER A 1 97 ? -33.244 -4.135 30.792 1.00 76.19 97 SER A N 1
ATOM 764 C CA . SER A 1 97 ? -33.099 -4.513 32.203 1.00 76.19 97 SER A CA 1
ATOM 765 C C . SER A 1 97 ? -33.834 -3.565 33.153 1.00 76.19 97 SER A C 1
ATOM 767 O O . SER A 1 97 ? -34.479 -4.038 34.089 1.00 76.19 97 SER A O 1
ATOM 769 N N . VAL A 1 98 ? -33.833 -2.252 32.894 1.00 74.88 98 VAL A N 1
ATOM 770 C CA . VAL A 1 98 ? -34.459 -1.262 33.790 1.00 74.88 98 VAL A CA 1
ATOM 771 C C . VAL A 1 98 ? -35.977 -1.446 33.919 1.00 74.88 98 VAL A C 1
ATOM 773 O O . VAL A 1 98 ? -36.448 -1.554 35.055 1.00 74.88 98 VAL A O 1
ATOM 776 N N . PRO A 1 99 ? -36.760 -1.597 32.831 1.00 74.00 99 PRO A N 1
ATOM 777 C CA . PRO A 1 99 ? -38.198 -1.852 32.948 1.00 74.00 99 PRO A CA 1
ATOM 778 C C . PRO A 1 99 ? -38.508 -3.150 33.707 1.00 74.00 99 PRO A C 1
ATOM 780 O O . PRO A 1 99 ? -39.430 -3.188 34.522 1.00 74.00 99 PRO A O 1
ATOM 783 N N . ARG A 1 100 ? -37.703 -4.205 33.501 1.00 74.56 100 ARG A N 1
ATOM 784 C CA . ARG A 1 100 ? -37.869 -5.501 34.183 1.00 74.56 100 ARG A CA 1
ATOM 785 C C . ARG A 1 100 ? -37.595 -5.407 35.683 1.00 74.56 100 ARG A C 1
ATOM 787 O O . ARG A 1 100 ? -38.354 -5.966 36.471 1.00 74.56 100 ARG A O 1
ATOM 794 N N . VAL A 1 101 ? -36.541 -4.698 36.089 1.00 71.81 101 VAL A N 1
ATOM 795 C CA . VAL A 1 101 ? -36.189 -4.510 37.509 1.00 71.81 101 VAL A CA 1
ATOM 796 C C . VAL A 1 101 ? -37.241 -3.665 38.233 1.00 71.81 101 VAL A C 1
ATOM 798 O O . VAL A 1 101 ? -37.591 -3.979 39.372 1.00 71.81 101 VAL A O 1
ATOM 801 N N . ILE A 1 102 ? -37.785 -2.639 37.567 1.00 70.75 102 ILE A N 1
ATOM 802 C CA . ILE A 1 102 ? -38.881 -1.814 38.096 1.00 70.75 102 ILE A CA 1
ATOM 803 C C . ILE A 1 102 ? -40.151 -2.656 38.288 1.00 70.75 102 ILE A C 1
ATOM 805 O O . ILE A 1 102 ? -40.812 -2.541 39.320 1.00 70.75 102 ILE A O 1
ATOM 809 N N . TRP A 1 103 ? -40.470 -3.534 37.331 1.00 69.62 103 TRP A N 1
ATOM 810 C CA . TRP A 1 103 ? -41.676 -4.365 37.372 1.00 69.62 103 TRP A CA 1
ATOM 811 C C . TRP A 1 103 ? -41.614 -5.478 38.432 1.00 69.62 103 TRP A C 1
ATOM 813 O O . TRP A 1 103 ? -42.586 -5.712 39.147 1.00 69.62 103 TRP A O 1
ATOM 823 N N . LEU A 1 104 ? -40.461 -6.137 38.590 1.00 67.12 104 LEU A N 1
ATOM 824 C CA . LEU A 1 104 ? -40.310 -7.320 39.452 1.00 67.12 104 LEU A CA 1
ATOM 825 C C . LEU A 1 104 ? -40.153 -7.023 40.951 1.00 67.12 104 LEU A C 1
ATOM 827 O O . LEU A 1 104 ? -40.181 -7.953 41.756 1.00 67.12 104 LEU A O 1
ATOM 831 N N . SER A 1 105 ? -39.960 -5.767 41.360 1.00 58.31 105 SER A N 1
ATOM 832 C CA . SER A 1 105 ? -39.603 -5.448 42.749 1.00 58.31 105 SER A CA 1
ATOM 833 C C . SER A 1 105 ? -40.559 -4.443 43.410 1.00 58.31 105 SER A C 1
ATOM 835 O O . SER A 1 105 ? -40.134 -3.356 43.804 1.00 58.31 105 SER A O 1
ATOM 837 N N . PRO A 1 106 ? -41.854 -4.773 43.599 1.00 58.94 106 PRO A N 1
ATOM 838 C CA . PRO A 1 106 ? -42.827 -3.847 44.178 1.00 58.94 106 PRO A CA 1
ATOM 839 C C .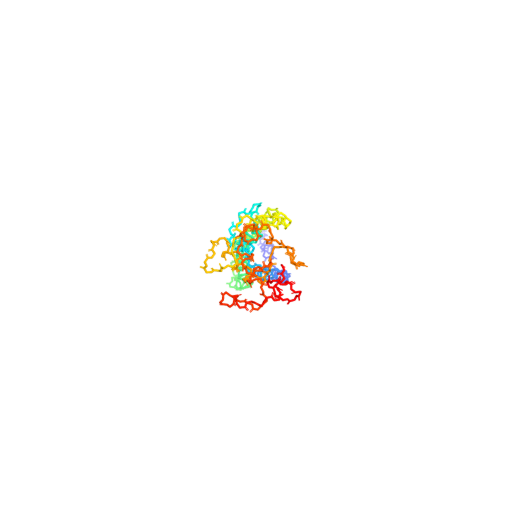 PRO A 1 106 ? -42.559 -3.468 45.654 1.00 58.94 106 PRO A C 1
ATOM 841 O O . PRO A 1 106 ? -43.039 -2.417 46.080 1.00 58.94 106 PRO A O 1
ATOM 844 N N . GLY A 1 107 ? -41.762 -4.246 46.412 1.00 61.06 107 GLY A N 1
ATOM 845 C CA . GLY A 1 107 ? -41.616 -4.099 47.877 1.00 61.06 107 GLY A CA 1
ATOM 846 C C . GLY A 1 107 ? -40.210 -3.839 48.459 1.00 61.06 107 GLY A C 1
ATOM 847 O O . GLY A 1 107 ? -40.104 -3.528 49.639 1.00 61.06 107 GLY A O 1
ATOM 848 N N . LYS A 1 108 ? -39.116 -3.934 47.684 1.00 58.12 108 LYS A N 1
ATOM 849 C CA . LYS A 1 108 ? -37.726 -3.646 48.143 1.00 58.12 108 LYS A CA 1
ATOM 850 C C . LYS A 1 108 ? -36.990 -2.744 47.137 1.00 58.12 108 LYS A C 1
ATOM 852 O O . LYS A 1 108 ? -35.907 -3.073 46.654 1.00 58.12 108 LYS A O 1
ATOM 857 N N . LYS A 1 109 ? -37.643 -1.633 46.780 1.00 58.88 109 LYS A N 1
ATOM 858 C CA . LYS A 1 109 ? -37.375 -0.809 45.584 1.00 58.88 109 LYS A CA 1
ATOM 859 C C . LYS A 1 109 ? -36.026 -0.078 45.563 1.00 58.88 109 LYS A C 1
ATOM 861 O O . LYS A 1 109 ? -35.402 -0.029 44.513 1.00 58.88 109 LYS A O 1
ATOM 866 N N . GLY A 1 110 ? -35.552 0.452 46.692 1.00 65.69 110 GLY A N 1
ATOM 867 C CA . GLY A 1 110 ? -34.397 1.364 46.696 1.00 65.69 110 GLY A CA 1
ATOM 868 C C . GLY A 1 110 ? -33.048 0.675 46.468 1.00 65.69 110 GLY A C 1
ATOM 869 O O . GLY A 1 110 ? -32.395 0.881 45.453 1.00 65.69 110 GLY A O 1
ATOM 870 N N . ARG A 1 111 ? -32.627 -0.195 47.397 1.00 73.25 111 ARG A N 1
ATOM 871 C CA . ARG A 1 111 ? -31.223 -0.648 47.481 1.00 73.25 111 ARG A CA 1
ATOM 872 C C . ARG A 1 111 ? -30.714 -1.399 46.242 1.00 73.25 111 ARG A C 1
ATOM 874 O O . ARG A 1 111 ? -29.579 -1.179 45.836 1.00 73.25 111 ARG A O 1
ATOM 881 N N . ARG A 1 112 ? -31.519 -2.284 45.635 1.00 73.19 112 ARG A N 1
ATOM 882 C CA . ARG A 1 112 ? -31.103 -3.041 44.432 1.00 73.19 112 ARG A CA 1
ATOM 883 C C . ARG A 1 112 ? -31.009 -2.152 43.192 1.00 73.19 112 ARG A C 1
ATOM 885 O O . ARG A 1 112 ? -30.072 -2.310 42.417 1.00 73.19 112 ARG A O 1
ATOM 892 N N . LEU A 1 113 ? -31.943 -1.216 43.034 1.00 75.19 113 LEU A N 1
ATOM 893 C CA . LEU A 1 113 ? -31.948 -0.269 41.922 1.00 75.19 113 LEU A CA 1
ATOM 894 C C . LEU A 1 113 ? -30.765 0.703 42.027 1.00 75.19 113 LEU A C 1
ATOM 896 O O . LEU A 1 113 ? -30.064 0.912 41.043 1.00 75.19 113 LEU A O 1
ATOM 900 N N . THR A 1 114 ? -30.474 1.212 43.230 1.00 76.38 114 THR A N 1
ATOM 901 C CA . THR A 1 114 ? -29.315 2.084 43.473 1.00 76.38 114 THR A CA 1
ATOM 902 C C . THR A 1 114 ? -27.996 1.393 43.126 1.00 76.38 114 THR A C 1
ATOM 904 O O . THR A 1 114 ? -27.176 1.972 42.422 1.00 76.38 114 THR A O 1
ATOM 907 N N . VAL A 1 115 ? -27.794 0.142 43.562 1.00 82.56 115 VAL A N 1
ATOM 908 C CA . VAL A 1 115 ? -26.576 -0.620 43.224 1.00 82.56 115 VAL A CA 1
ATOM 909 C C . VAL A 1 115 ? -26.457 -0.833 41.714 1.00 82.56 115 VAL A C 1
ATOM 911 O O . VAL A 1 115 ? -25.377 -0.654 41.161 1.00 82.56 115 VAL A O 1
ATOM 914 N N . PHE A 1 116 ? -27.559 -1.160 41.033 1.00 80.81 116 PHE A N 1
ATOM 915 C CA . PHE A 1 116 ? -27.563 -1.352 39.582 1.00 80.81 116 PHE A CA 1
ATOM 916 C C . PHE A 1 116 ? -27.167 -0.076 38.824 1.00 80.81 116 PHE A C 1
ATOM 918 O O . PHE A 1 116 ? -26.316 -0.119 37.938 1.00 80.81 116 PHE A O 1
ATOM 925 N N . ILE A 1 117 ? -27.734 1.068 39.216 1.00 79.06 117 ILE A N 1
ATOM 926 C CA . ILE A 1 117 ? -27.416 2.376 38.630 1.00 79.06 117 ILE A CA 1
ATOM 927 C C . ILE A 1 117 ? -25.938 2.731 38.853 1.00 79.06 117 ILE A C 1
ATOM 929 O O . ILE A 1 117 ? -25.265 3.167 37.920 1.00 79.06 117 ILE A O 1
ATOM 933 N N . LEU A 1 118 ? -25.403 2.501 40.057 1.00 84.81 118 LEU A N 1
ATOM 934 C CA . LEU A 1 118 ? -23.992 2.764 40.363 1.00 84.81 118 LEU A CA 1
ATOM 935 C C . LEU A 1 118 ? -23.043 1.912 39.510 1.00 84.81 118 LEU A C 1
ATOM 937 O O . LEU A 1 118 ? -22.092 2.446 38.940 1.00 84.81 118 LEU A O 1
ATOM 941 N N . VAL A 1 119 ? -23.319 0.610 39.377 1.00 86.69 119 VAL A N 1
ATOM 942 C CA . VAL A 1 119 ? -22.533 -0.290 38.513 1.00 86.69 119 VAL A CA 1
ATOM 943 C C . VAL A 1 119 ? -22.590 0.179 37.060 1.00 86.69 119 VAL A C 1
ATOM 945 O O . VAL A 1 119 ? -21.567 0.212 36.380 1.00 86.69 119 VAL A O 1
ATOM 948 N N . TYR A 1 120 ? -23.764 0.606 36.596 1.00 84.06 120 TYR A N 1
ATOM 949 C CA . TYR A 1 120 ? -23.932 1.115 35.243 1.00 84.06 120 TYR A CA 1
ATOM 950 C C . TYR A 1 120 ? -23.070 2.352 34.952 1.00 84.06 120 TYR A C 1
ATOM 952 O O . TYR A 1 120 ? -22.356 2.381 33.943 1.00 84.06 120 TYR A O 1
ATOM 960 N N . TYR A 1 121 ? -23.106 3.358 35.829 1.00 83.44 121 TYR A N 1
ATOM 961 C CA . TYR A 1 121 ? -22.291 4.562 35.658 1.00 83.44 121 TYR A CA 1
ATOM 962 C C . TYR A 1 121 ? -20.795 4.253 35.737 1.00 83.44 121 TYR A C 1
ATOM 964 O O . TYR A 1 121 ? -20.031 4.793 34.940 1.00 83.44 121 TYR A O 1
ATOM 972 N N . ALA A 1 122 ? -20.380 3.346 36.626 1.00 88.88 122 ALA A N 1
ATOM 973 C CA . ALA A 1 122 ? -18.985 2.929 36.734 1.00 88.88 122 ALA A CA 1
ATOM 974 C C . ALA A 1 122 ? -18.473 2.282 35.433 1.00 88.88 122 ALA A C 1
ATOM 976 O O . ALA A 1 122 ? -17.422 2.671 34.923 1.00 88.88 122 ALA A O 1
ATOM 977 N N . VAL A 1 123 ? -19.236 1.349 34.853 1.00 88.25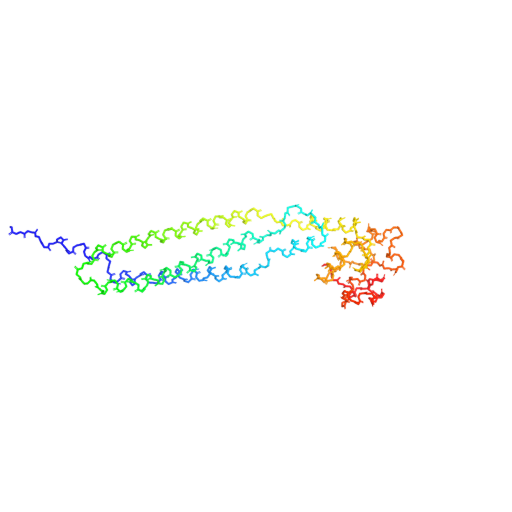 123 VAL A N 1
ATOM 978 C CA . VAL A 1 123 ? -18.871 0.694 33.583 1.00 88.25 123 VAL A CA 1
ATOM 979 C C . VAL A 1 123 ? -18.892 1.690 32.419 1.00 88.25 123 VAL A C 1
ATOM 981 O O . VAL A 1 123 ? -17.971 1.711 31.606 1.00 88.25 123 VAL A O 1
ATOM 984 N N . SER A 1 124 ? -19.891 2.573 32.363 1.00 85.31 124 SER A N 1
ATOM 985 C CA . SER A 1 124 ? -19.987 3.601 31.314 1.00 85.31 124 SER A CA 1
ATOM 986 C C . SER A 1 124 ? -18.819 4.590 31.365 1.00 85.31 124 SER A C 1
ATOM 988 O O . SER A 1 124 ? -18.287 4.975 30.323 1.00 85.31 124 SER A O 1
ATOM 990 N N . MET A 1 125 ? -18.384 4.967 32.571 1.00 87.44 125 MET A N 1
ATOM 991 C CA . MET A 1 125 ? -17.210 5.815 32.772 1.00 87.44 125 MET A CA 1
ATOM 992 C C . MET A 1 125 ? -15.929 5.116 32.304 1.00 87.44 125 MET A C 1
ATOM 994 O O . MET A 1 125 ? -15.093 5.747 31.660 1.00 87.44 125 MET A O 1
ATOM 998 N N . ALA A 1 126 ? -15.789 3.811 32.561 1.00 90.06 126 ALA A N 1
ATOM 999 C CA . ALA A 1 126 ? -14.654 3.032 32.071 1.00 90.06 126 ALA A CA 1
ATOM 1000 C C . ALA A 1 126 ? -14.585 3.036 30.534 1.00 90.06 126 ALA A C 1
ATOM 1002 O O . ALA A 1 126 ? -13.532 3.346 29.979 1.00 90.06 126 ALA A O 1
ATOM 1003 N N . PHE A 1 127 ? -15.710 2.802 29.846 1.00 86.88 127 PHE A N 1
ATOM 1004 C CA . PHE A 1 127 ? -15.768 2.895 28.382 1.00 86.88 127 PHE A CA 1
ATOM 1005 C C . PHE A 1 127 ? -15.384 4.287 27.872 1.00 86.88 127 PHE A C 1
ATOM 1007 O O . PHE A 1 127 ? -14.604 4.397 26.928 1.00 86.88 127 PHE A O 1
ATOM 1014 N N . TYR A 1 128 ? -15.887 5.351 28.503 1.00 84.69 128 TYR A N 1
ATOM 1015 C CA . TYR A 1 128 ? -15.550 6.724 28.123 1.00 84.69 128 TYR A CA 1
ATOM 1016 C C . TYR A 1 128 ? -14.044 7.006 28.239 1.00 84.69 128 TYR A C 1
ATOM 1018 O O . TYR A 1 128 ? -13.439 7.539 27.308 1.00 84.69 128 TYR A O 1
ATOM 1026 N N . ILE A 1 129 ? -13.416 6.585 29.341 1.00 90.12 129 ILE A N 1
ATOM 1027 C CA . ILE A 1 129 ? -11.965 6.713 29.538 1.00 90.12 129 ILE A CA 1
ATOM 1028 C C . ILE A 1 129 ? -11.200 5.926 28.464 1.00 90.12 129 ILE A C 1
ATOM 1030 O O . ILE A 1 129 ? -10.245 6.452 27.890 1.00 90.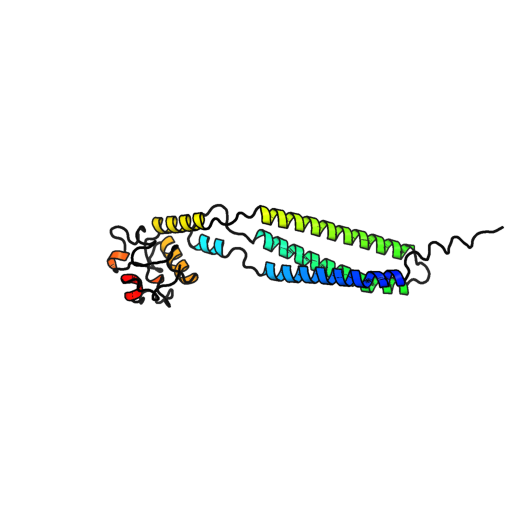12 129 ILE A O 1
ATOM 1034 N N . SER A 1 130 ? -11.632 4.702 28.138 1.00 88.56 130 SER A N 1
ATOM 1035 C CA . SER A 1 130 ? -11.032 3.913 27.056 1.00 88.56 130 SER A CA 1
ATOM 1036 C C . SER A 1 130 ? -11.135 4.623 25.704 1.00 88.56 130 SER A C 1
ATOM 1038 O O . SER A 1 130 ? -10.137 4.710 24.992 1.00 88.56 130 SER A O 1
ATOM 1040 N N . PHE A 1 131 ? -12.293 5.195 25.358 1.00 83.25 131 PHE A N 1
ATOM 1041 C CA . PHE A 1 131 ? -12.451 5.957 24.115 1.00 83.25 131 PHE A CA 1
ATOM 1042 C C . PHE A 1 131 ? -11.519 7.169 24.052 1.00 83.25 131 PHE A C 1
ATOM 1044 O O . PHE A 1 131 ? -10.892 7.386 23.018 1.00 83.25 131 PHE A O 1
ATOM 1051 N N . LEU A 1 132 ? -11.374 7.925 25.145 1.00 87.12 132 LEU A N 1
ATOM 1052 C CA . LEU A 1 132 ? -10.438 9.054 25.199 1.00 87.12 132 LEU A CA 1
ATOM 1053 C C . LEU A 1 132 ? -8.982 8.610 25.021 1.00 87.12 132 LEU A C 1
ATOM 1055 O O . LEU A 1 132 ? -8.222 9.268 24.309 1.00 87.12 132 LEU A O 1
ATOM 1059 N N . TYR A 1 133 ? -8.601 7.486 25.630 1.00 90.38 133 TYR A N 1
ATOM 1060 C CA . TYR A 1 133 ? -7.272 6.903 25.463 1.00 90.38 133 TYR A CA 1
ATOM 1061 C C . TYR A 1 133 ? -6.992 6.550 23.995 1.00 90.38 133 TYR A C 1
ATOM 1063 O O . TYR A 1 133 ? -5.976 6.975 23.443 1.00 90.38 133 TYR A O 1
ATOM 1071 N N . TYR A 1 134 ? -7.912 5.838 23.336 1.00 83.50 134 TYR A N 1
ATOM 1072 C CA . TYR A 1 134 ? -7.768 5.479 21.923 1.00 83.50 134 TYR A CA 1
ATOM 1073 C C . TYR A 1 134 ? -7.822 6.694 20.995 1.00 83.50 134 TYR A C 1
ATOM 1075 O O . TYR A 1 134 ? -7.066 6.751 20.030 1.00 83.50 134 TYR A O 1
ATOM 1083 N N . TYR A 1 135 ? -8.658 7.687 21.301 1.00 81.00 135 TYR A N 1
ATOM 1084 C CA . TYR A 1 135 ? -8.727 8.936 20.546 1.00 81.00 135 TYR A CA 1
ATOM 1085 C C . TYR A 1 135 ? -7.393 9.685 20.578 1.00 81.00 135 TYR A C 1
ATOM 1087 O O . TYR A 1 135 ? -6.885 10.085 19.530 1.00 81.00 135 TYR A O 1
ATOM 1095 N N . LYS A 1 136 ? -6.784 9.813 21.765 1.00 86.75 136 LYS A N 1
ATOM 1096 C CA . LYS A 1 136 ? -5.456 10.414 21.905 1.00 86.75 136 LYS A CA 1
ATOM 1097 C C . LYS A 1 136 ? -4.406 9.612 21.138 1.00 86.75 136 LYS A C 1
ATOM 1099 O O . LYS A 1 136 ? -3.712 10.180 20.308 1.00 86.75 136 LYS A O 1
ATOM 1104 N N . LYS A 1 137 ? -4.358 8.292 21.343 1.00 84.69 137 LYS A N 1
ATOM 1105 C CA . LYS A 1 137 ? -3.415 7.398 20.653 1.00 84.69 137 LYS A CA 1
ATOM 1106 C C . LYS A 1 137 ? -3.527 7.507 19.126 1.00 84.69 137 LYS A C 1
ATOM 1108 O O . LYS A 1 137 ? -2.515 7.504 18.434 1.00 84.69 137 LYS A O 1
ATOM 1113 N N . MET A 1 138 ? -4.745 7.639 18.601 1.00 76.06 138 MET A N 1
ATOM 1114 C CA . MET A 1 138 ? -4.995 7.815 17.171 1.00 76.06 138 MET A CA 1
ATOM 1115 C C . MET A 1 138 ? -4.538 9.189 16.664 1.00 76.06 138 MET A C 1
ATOM 1117 O O . MET A 1 138 ? -4.012 9.271 15.558 1.00 76.06 138 MET A O 1
ATOM 1121 N N . ASN A 1 139 ? -4.722 10.261 17.439 1.00 77.12 139 ASN A N 1
ATOM 1122 C CA . ASN A 1 139 ? -4.222 11.587 17.069 1.00 77.12 139 ASN A CA 1
ATOM 1123 C C . ASN A 1 139 ? -2.693 11.646 17.112 1.00 77.12 139 ASN A C 1
ATOM 1125 O O . ASN A 1 139 ? -2.096 12.105 16.146 1.00 77.12 139 ASN A O 1
ATOM 1129 N N . ASP A 1 140 ? -2.068 11.073 18.141 1.00 81.00 140 ASP A N 1
ATOM 1130 C CA . ASP A 1 140 ? -0.609 10.954 18.229 1.00 81.00 140 ASP A CA 1
ATOM 1131 C C . ASP A 1 140 ? -0.064 10.159 17.024 1.00 81.00 140 ASP A C 1
ATOM 1133 O O . ASP A 1 140 ? 0.916 10.551 16.396 1.00 81.00 140 ASP A O 1
ATOM 1137 N N . ALA A 1 141 ? -0.746 9.075 16.628 1.00 71.94 141 ALA A N 1
ATOM 1138 C CA . ALA A 1 141 ? -0.391 8.300 15.439 1.00 71.94 141 ALA A CA 1
ATOM 1139 C C . ALA A 1 141 ? -0.594 9.069 14.123 1.00 71.94 141 ALA A C 1
ATOM 1141 O O . ALA A 1 141 ? 0.151 8.836 13.176 1.00 71.94 141 ALA A O 1
ATOM 1142 N N . LYS A 1 142 ? -1.579 9.974 14.043 1.00 69.00 142 LYS A N 1
ATOM 1143 C CA . LYS A 1 142 ? -1.788 10.858 12.883 1.00 69.00 142 LYS A CA 1
ATOM 1144 C C . LYS A 1 142 ? -0.736 11.962 12.805 1.00 69.00 142 LYS A C 1
ATOM 1146 O O . LYS A 1 142 ? -0.329 12.312 11.707 1.00 69.00 142 LYS A O 1
ATOM 1151 N N . GLU A 1 143 ? -0.300 12.503 13.938 1.00 68.38 143 GLU A N 1
ATOM 1152 C CA . GLU A 1 143 ? 0.749 13.528 13.995 1.00 68.38 143 GLU A CA 1
ATOM 1153 C C . GLU A 1 143 ? 2.140 12.943 13.732 1.00 68.38 143 GLU A C 1
ATOM 1155 O O . GLU A 1 143 ? 2.954 13.560 13.049 1.00 68.38 143 GLU A O 1
ATOM 1160 N N . ALA A 1 144 ? 2.401 11.721 14.208 1.00 65.94 144 ALA A N 1
ATOM 1161 C CA . ALA A 1 144 ? 3.635 10.991 13.923 1.00 65.94 144 ALA A CA 1
ATOM 1162 C C . ALA A 1 144 ? 3.754 10.552 12.451 1.00 65.94 144 ALA A C 1
ATOM 1164 O O . ALA A 1 144 ? 4.839 10.170 12.005 1.00 65.94 144 ALA A O 1
ATOM 1165 N N . GLN A 1 145 ? 2.663 10.600 11.679 1.00 62.47 145 GLN A N 1
ATOM 1166 C CA . GLN A 1 145 ? 2.717 10.333 10.247 1.00 62.47 145 GLN A CA 1
ATOM 1167 C C . GLN A 1 145 ? 3.397 11.481 9.516 1.00 62.47 145 GLN A C 1
ATOM 1169 O O . GLN A 1 145 ? 2.865 12.580 9.373 1.00 62.47 145 GLN A O 1
ATOM 1174 N N . THR A 1 146 ? 4.575 11.189 8.980 1.00 58.78 146 THR A N 1
ATOM 1175 C CA . THR A 1 146 ? 5.245 12.087 8.047 1.00 58.78 146 THR A CA 1
ATOM 1176 C C . THR A 1 146 ? 4.559 12.001 6.685 1.00 58.78 146 THR A C 1
ATOM 1178 O O . THR A 1 146 ? 4.260 10.920 6.178 1.00 58.78 146 THR A O 1
ATOM 1181 N N . ASN A 1 147 ? 4.259 13.158 6.091 1.00 60.91 147 ASN A N 1
ATOM 1182 C CA . ASN A 1 147 ? 3.800 13.220 4.708 1.00 60.91 147 ASN A CA 1
ATOM 1183 C C . ASN A 1 147 ? 4.900 12.616 3.822 1.00 60.91 147 ASN A C 1
ATOM 1185 O O . ASN A 1 147 ? 6.048 13.065 3.892 1.00 60.91 147 ASN A O 1
ATOM 1189 N N . VAL A 1 148 ? 4.569 11.578 3.045 1.00 62.62 148 VAL A N 1
ATOM 1190 C CA . VAL A 1 148 ? 5.523 10.946 2.129 1.00 62.62 148 VAL A CA 1
ATOM 1191 C C . VAL A 1 148 ? 6.031 12.030 1.191 1.00 62.62 148 VAL A C 1
ATOM 1193 O O . VAL A 1 148 ? 5.275 12.616 0.419 1.00 62.62 148 VAL A O 1
ATOM 1196 N N . ASN A 1 149 ? 7.324 12.327 1.273 1.00 72.00 149 ASN A N 1
ATOM 1197 C CA . ASN A 1 149 ? 7.941 13.267 0.357 1.00 72.00 149 ASN A CA 1
ATOM 1198 C C . ASN A 1 149 ? 8.106 12.567 -0.997 1.00 72.00 149 ASN A C 1
ATOM 1200 O O . ASN A 1 149 ? 9.130 11.932 -1.246 1.00 72.00 149 ASN A O 1
ATOM 1204 N N . TYR A 1 150 ? 7.083 12.673 -1.849 1.00 67.75 150 TYR A N 1
ATOM 1205 C CA . TYR A 1 150 ? 7.048 12.039 -3.169 1.00 67.75 150 TYR A CA 1
ATOM 1206 C C . TYR A 1 150 ? 8.230 12.444 -4.054 1.00 67.75 150 TYR A C 1
ATOM 1208 O O . TYR A 1 150 ? 8.702 11.625 -4.829 1.00 67.75 150 TYR A O 1
ATOM 1216 N N . VAL A 1 151 ? 8.774 13.655 -3.886 1.00 71.12 151 VAL A N 1
ATOM 1217 C CA . VAL A 1 151 ? 9.975 14.102 -4.612 1.00 71.12 151 VAL A CA 1
ATOM 1218 C C . VAL A 1 151 ? 11.202 13.302 -4.172 1.00 71.12 151 VAL A C 1
ATOM 1220 O O . VAL A 1 151 ? 11.957 12.800 -5.002 1.00 71.12 151 VAL A O 1
ATOM 1223 N N . LYS A 1 152 ? 11.385 13.125 -2.858 1.00 76.06 152 LYS A N 1
ATOM 1224 C CA . LYS A 1 152 ? 12.480 12.310 -2.310 1.00 76.06 152 LYS A CA 1
ATOM 1225 C C . LYS A 1 152 ? 12.317 10.836 -2.692 1.00 76.06 152 LYS A C 1
ATOM 1227 O O . LYS A 1 152 ? 13.307 10.180 -3.000 1.00 76.06 152 LYS A O 1
ATOM 1232 N N . LEU A 1 153 ? 11.084 10.327 -2.675 1.00 76.31 153 LEU A N 1
ATOM 1233 C CA . LEU A 1 153 ? 10.774 8.950 -3.058 1.00 76.31 153 LEU A CA 1
ATOM 1234 C C . LEU A 1 153 ? 11.063 8.699 -4.541 1.00 76.31 153 LEU A C 1
ATOM 1236 O O . LEU A 1 153 ? 11.782 7.758 -4.859 1.00 76.31 153 LEU A O 1
ATOM 1240 N N . GLN A 1 154 ? 10.578 9.571 -5.427 1.00 79.75 154 GLN A N 1
ATOM 1241 C CA . GLN A 1 154 ? 10.836 9.491 -6.863 1.00 79.75 154 GLN A CA 1
ATOM 1242 C C . GLN A 1 154 ? 12.342 9.513 -7.146 1.00 79.75 154 GLN A C 1
ATOM 1244 O O . GLN A 1 154 ? 12.846 8.668 -7.878 1.00 79.75 154 GLN A O 1
ATOM 1249 N N . SER A 1 155 ? 13.084 10.422 -6.503 1.00 82.94 155 SER A N 1
ATOM 1250 C CA . SER A 1 155 ? 14.542 10.489 -6.637 1.00 82.94 155 SER A CA 1
ATOM 1251 C C . SER A 1 155 ? 15.247 9.217 -6.154 1.00 82.94 155 SER A C 1
ATOM 1253 O O . SER A 1 155 ? 16.233 8.816 -6.767 1.00 82.94 155 SER A O 1
ATOM 1255 N N . ALA A 1 156 ? 14.769 8.581 -5.080 1.00 82.62 156 ALA A N 1
ATOM 1256 C CA . ALA A 1 156 ? 15.331 7.325 -4.588 1.00 82.62 156 ALA A CA 1
ATOM 1257 C C . ALA A 1 156 ? 15.035 6.156 -5.542 1.00 82.62 156 ALA A C 1
ATOM 1259 O O . ALA A 1 156 ? 15.927 5.361 -5.824 1.00 82.62 156 ALA A O 1
ATOM 1260 N N . MET A 1 157 ? 13.813 6.086 -6.079 1.00 84.44 157 MET A N 1
ATOM 1261 C CA . MET A 1 157 ? 13.411 5.081 -7.066 1.00 84.44 157 MET A CA 1
ATOM 1262 C C . MET A 1 157 ? 14.223 5.196 -8.361 1.00 84.44 157 MET A C 1
ATOM 1264 O O . MET A 1 157 ? 14.771 4.193 -8.810 1.00 84.44 157 MET A O 1
ATOM 1268 N N . VAL A 1 158 ? 14.365 6.408 -8.920 1.00 89.00 158 VAL A N 1
ATOM 1269 C CA . VAL A 1 158 ? 15.220 6.654 -10.098 1.00 89.00 158 VAL A CA 1
ATOM 1270 C C . VAL A 1 158 ? 16.663 6.260 -9.795 1.00 89.00 158 VAL A C 1
ATOM 1272 O O . VAL A 1 158 ? 17.267 5.530 -10.570 1.00 89.00 158 VAL A O 1
ATOM 1275 N N . SER A 1 159 ? 17.206 6.673 -8.646 1.00 90.38 159 SER A N 1
ATOM 1276 C CA . SER A 1 159 ? 18.590 6.353 -8.286 1.00 90.38 159 SER A CA 1
ATOM 1277 C C . SER A 1 159 ? 18.838 4.847 -8.165 1.00 90.38 159 SER A C 1
ATOM 1279 O O . SER A 1 159 ? 19.896 4.373 -8.577 1.00 90.38 159 SER A O 1
ATOM 1281 N N . GLU A 1 160 ? 17.890 4.079 -7.619 1.00 90.69 160 GLU A N 1
ATOM 1282 C CA . GLU A 1 160 ? 18.041 2.626 -7.525 1.00 90.69 160 GLU A CA 1
ATOM 1283 C C . GLU A 1 160 ? 17.898 1.944 -8.887 1.00 90.69 160 GLU A C 1
ATOM 1285 O O . GLU A 1 160 ? 18.659 1.017 -9.181 1.00 90.69 160 GLU A O 1
ATOM 1290 N N . LEU A 1 161 ? 16.988 2.436 -9.734 1.00 90.31 161 LEU A N 1
ATOM 1291 C CA . LEU A 1 161 ? 16.852 1.989 -11.117 1.00 90.31 161 LEU A CA 1
ATOM 1292 C C . LEU A 1 161 ? 18.165 2.214 -11.884 1.00 90.31 161 LEU A C 1
ATOM 1294 O O . LEU A 1 161 ? 18.752 1.253 -12.379 1.00 90.31 161 LEU A O 1
ATOM 1298 N N . GLU A 1 162 ? 18.683 3.446 -11.892 1.00 92.94 162 GLU A N 1
ATOM 1299 C CA . GLU A 1 162 ? 19.955 3.823 -12.529 1.00 92.94 162 GLU A CA 1
ATOM 1300 C C . GLU A 1 162 ? 21.136 3.002 -12.005 1.00 92.94 162 GLU A C 1
ATOM 1302 O O . GLU A 1 162 ? 22.063 2.701 -12.748 1.00 92.94 162 GLU A O 1
ATOM 1307 N N . ARG A 1 163 ? 21.118 2.593 -10.733 1.00 91.38 163 ARG A N 1
ATOM 1308 C CA . ARG A 1 163 ? 22.224 1.842 -10.128 1.00 91.38 163 ARG A CA 1
ATOM 1309 C C . ARG A 1 163 ? 22.185 0.343 -10.419 1.00 91.38 163 ARG A C 1
ATOM 1311 O O . ARG A 1 163 ? 23.244 -0.283 -10.492 1.00 91.38 163 ARG A O 1
ATOM 1318 N N . ARG A 1 164 ? 20.997 -0.265 -10.468 1.00 91.00 164 ARG A N 1
ATOM 1319 C CA . ARG A 1 164 ? 20.844 -1.733 -10.418 1.00 91.00 164 ARG A CA 1
ATOM 1320 C C . ARG A 1 164 ? 20.207 -2.354 -11.649 1.00 91.00 164 ARG A C 1
ATOM 1322 O O . ARG A 1 164 ? 20.377 -3.554 -11.843 1.00 91.00 164 ARG A O 1
ATOM 1329 N N . TYR A 1 165 ? 19.480 -1.586 -12.451 1.00 92.06 165 TYR A N 1
ATOM 1330 C CA . TYR A 1 165 ? 18.756 -2.136 -13.586 1.00 92.06 165 TYR A CA 1
ATOM 1331 C C . TYR A 1 165 ? 19.711 -2.470 -14.740 1.00 92.06 165 TYR A C 1
ATOM 1333 O O . TYR A 1 165 ? 20.366 -1.595 -15.301 1.00 92.06 165 TYR A O 1
ATOM 1341 N N . SER A 1 166 ? 19.814 -3.751 -15.087 1.00 92.12 166 SER A N 1
ATOM 1342 C CA . SER A 1 166 ? 20.794 -4.261 -16.055 1.00 92.12 166 SER A CA 1
ATOM 1343 C C . SER A 1 166 ? 20.190 -5.111 -17.175 1.00 92.12 166 SER A C 1
ATOM 1345 O O . SER A 1 166 ? 20.855 -5.371 -18.179 1.00 92.12 166 SER A O 1
ATOM 1347 N N . SER A 1 167 ? 18.930 -5.534 -17.046 1.00 91.19 167 SER A N 1
ATOM 1348 C CA . SER A 1 167 ? 18.274 -6.411 -18.014 1.00 91.19 167 SER A CA 1
ATOM 1349 C C . SER A 1 167 ? 16.759 -6.219 -18.043 1.00 91.19 167 SER A C 1
ATOM 1351 O O . SER A 1 167 ? 16.118 -6.140 -17.004 1.00 91.19 167 SER A O 1
ATOM 1353 N N . ASP A 1 168 ? 16.160 -6.254 -19.230 1.00 89.44 168 ASP A N 1
ATOM 1354 C CA . ASP A 1 168 ? 14.707 -6.337 -19.425 1.00 89.44 168 ASP A CA 1
ATOM 1355 C C . ASP A 1 168 ? 14.185 -7.785 -19.484 1.00 89.44 168 ASP A C 1
ATOM 1357 O O . ASP A 1 168 ? 13.031 -8.031 -19.831 1.00 89.44 168 ASP A O 1
ATOM 1361 N N . ASN A 1 169 ? 15.026 -8.769 -19.144 1.00 88.62 169 ASN A N 1
ATOM 1362 C CA . ASN A 1 169 ? 14.661 -10.179 -19.158 1.00 88.62 169 ASN A CA 1
ATOM 1363 C C . ASN A 1 169 ? 14.216 -10.664 -17.772 1.00 88.62 169 ASN A C 1
ATOM 1365 O O . ASN A 1 169 ? 15.016 -10.770 -16.841 1.00 88.62 169 ASN A O 1
ATOM 1369 N N . ILE A 1 170 ? 12.947 -11.057 -17.668 1.00 86.31 170 ILE A N 1
ATOM 1370 C CA . ILE A 1 170 ? 12.346 -11.550 -16.419 1.00 86.31 170 ILE A CA 1
ATOM 1371 C C . ILE A 1 170 ? 12.913 -12.913 -15.988 1.00 86.31 170 ILE A C 1
ATOM 1373 O O . ILE A 1 170 ? 12.946 -13.225 -14.804 1.00 86.31 170 ILE A O 1
ATOM 1377 N N . SER A 1 171 ? 13.360 -13.751 -16.925 1.00 84.94 171 SER A N 1
ATOM 1378 C CA . SER A 1 171 ? 13.764 -15.134 -16.632 1.00 84.94 171 SER A CA 1
ATOM 1379 C C . SER A 1 171 ? 15.253 -15.284 -16.330 1.00 84.94 171 SER A C 1
ATOM 1381 O O . SER A 1 171 ? 15.641 -16.199 -15.609 1.00 84.94 171 SER A O 1
ATOM 1383 N N . SER A 1 172 ? 16.097 -14.436 -16.920 1.00 84.06 172 SER A N 1
ATOM 1384 C CA . SER A 1 172 ? 17.559 -14.560 -16.832 1.00 84.06 172 SER A CA 1
ATOM 1385 C C . SER A 1 172 ? 18.275 -13.281 -16.400 1.00 84.06 172 SER A C 1
ATOM 1387 O O . SER A 1 172 ? 19.504 -13.273 -16.370 1.00 84.06 172 SER A O 1
ATOM 1389 N N . GLY A 1 173 ? 17.545 -12.200 -16.105 1.00 83.00 173 GLY A N 1
ATOM 1390 C CA . GLY A 1 173 ? 18.117 -10.979 -15.536 1.00 83.00 173 GLY A CA 1
ATOM 1391 C C . GLY A 1 173 ? 18.626 -11.193 -14.109 1.00 83.00 173 GLY A C 1
ATOM 1392 O O . GLY A 1 173 ? 18.349 -12.214 -13.481 1.00 83.00 173 GLY A O 1
ATOM 1393 N N . ASP A 1 174 ? 19.362 -10.233 -13.559 1.00 89.19 174 ASP A N 1
ATOM 1394 C CA . ASP A 1 174 ? 19.684 -10.255 -12.132 1.00 89.19 174 ASP A CA 1
ATOM 1395 C C . ASP A 1 174 ? 18.424 -10.005 -11.279 1.00 89.19 174 ASP A C 1
ATOM 1397 O O . ASP A 1 174 ? 17.418 -9.490 -11.767 1.00 89.19 174 ASP A O 1
ATOM 1401 N N . LYS A 1 175 ? 18.470 -10.344 -9.986 1.00 91.25 175 LYS A N 1
ATOM 1402 C CA . LYS A 1 175 ? 17.302 -10.230 -9.096 1.00 91.25 175 LYS A CA 1
ATOM 1403 C C . LYS A 1 175 ? 16.687 -8.822 -9.035 1.00 91.25 175 LYS A C 1
ATOM 1405 O O . LYS A 1 175 ? 15.478 -8.720 -8.860 1.00 91.25 175 LYS A O 1
ATOM 1410 N N . TYR A 1 176 ? 17.482 -7.756 -9.176 1.00 91.06 176 TYR A N 1
ATOM 1411 C CA . TYR A 1 176 ? 16.985 -6.377 -9.144 1.00 91.06 176 TYR A CA 1
ATOM 1412 C C . TYR A 1 176 ? 16.277 -6.041 -10.452 1.00 91.06 176 TYR A C 1
ATOM 1414 O O . TYR A 1 176 ? 15.169 -5.516 -10.439 1.00 91.06 176 TYR A O 1
ATOM 1422 N N . SER A 1 177 ? 16.872 -6.415 -11.582 1.00 91.81 177 SER A N 1
ATOM 1423 C CA . SER A 1 177 ? 16.229 -6.294 -12.890 1.00 91.81 177 SER A CA 1
ATOM 1424 C C . SER A 1 177 ? 14.924 -7.087 -12.968 1.00 91.81 177 SER A C 1
ATOM 1426 O O . SER A 1 177 ? 13.913 -6.567 -13.430 1.00 91.81 177 SER A O 1
ATOM 1428 N N . GLN A 1 178 ? 14.905 -8.331 -12.480 1.00 92.12 178 GLN A N 1
ATOM 1429 C CA . GLN A 1 178 ? 13.682 -9.141 -12.429 1.00 92.12 178 GLN A CA 1
ATOM 1430 C C . GLN A 1 178 ? 12.602 -8.474 -11.569 1.00 92.12 178 GLN A C 1
ATOM 1432 O O . GLN A 1 178 ? 11.449 -8.401 -11.986 1.00 92.12 178 GLN A O 1
ATOM 1437 N N . ALA A 1 179 ? 12.981 -7.950 -10.401 1.00 90.25 179 ALA A N 1
ATOM 1438 C CA . ALA A 1 179 ? 12.083 -7.213 -9.521 1.00 90.25 179 ALA A CA 1
ATOM 1439 C C . ALA A 1 179 ? 11.464 -5.987 -10.206 1.00 90.25 179 ALA A C 1
ATOM 1441 O O . ALA A 1 179 ? 10.245 -5.845 -10.197 1.00 90.25 179 ALA A O 1
ATOM 1442 N N . TRP A 1 180 ? 12.273 -5.148 -10.857 1.00 91.94 180 TRP A N 1
ATOM 1443 C CA . TRP A 1 180 ? 11.786 -3.985 -11.606 1.00 91.94 180 TRP A CA 1
ATOM 1444 C C . TRP A 1 180 ? 10.876 -4.370 -12.774 1.00 91.94 180 TRP A C 1
ATOM 1446 O O . TRP A 1 180 ? 9.813 -3.782 -12.943 1.00 91.94 180 TRP A O 1
ATOM 1456 N N . ASN A 1 181 ? 11.234 -5.395 -13.547 1.00 91.62 181 ASN A N 1
ATOM 1457 C CA . ASN A 1 181 ? 10.392 -5.862 -14.649 1.00 91.62 181 ASN A CA 1
ATOM 1458 C C . ASN A 1 181 ? 9.033 -6.387 -14.165 1.00 91.62 181 ASN A C 1
ATOM 1460 O O . ASN A 1 181 ? 8.001 -6.070 -14.754 1.00 91.62 181 ASN A O 1
ATOM 1464 N N . ASN A 1 182 ? 9.023 -7.157 -13.075 1.00 90.19 182 ASN A N 1
ATOM 1465 C CA . ASN A 1 182 ? 7.783 -7.619 -12.457 1.00 90.19 182 ASN A CA 1
ATOM 1466 C C . ASN A 1 182 ? 6.974 -6.447 -11.889 1.00 90.19 182 ASN A C 1
ATOM 1468 O O . ASN A 1 182 ? 5.755 -6.434 -12.028 1.00 90.19 182 ASN A O 1
ATOM 1472 N N . PHE A 1 183 ? 7.643 -5.448 -11.310 1.00 87.06 183 PHE A N 1
ATOM 1473 C CA . PHE A 1 183 ? 7.015 -4.230 -10.808 1.00 87.06 183 PHE A CA 1
ATOM 1474 C C . PHE A 1 183 ? 6.295 -3.460 -11.926 1.00 87.06 183 PHE A C 1
ATOM 1476 O O . PHE A 1 183 ? 5.110 -3.164 -11.784 1.00 87.06 183 PHE A O 1
ATOM 1483 N N . PHE A 1 184 ? 6.950 -3.218 -13.065 1.00 87.38 184 PHE A N 1
ATOM 1484 C CA . PHE A 1 184 ? 6.334 -2.556 -14.226 1.00 87.38 184 PHE A CA 1
ATOM 1485 C C . PHE A 1 184 ? 5.115 -3.321 -14.759 1.00 87.38 184 PHE A C 1
ATOM 1487 O O . PHE A 1 184 ? 4.093 -2.722 -15.110 1.00 87.38 184 PHE A O 1
ATOM 1494 N N . ILE A 1 185 ? 5.184 -4.658 -14.762 1.00 86.50 185 ILE A N 1
ATOM 1495 C CA . ILE A 1 185 ? 4.059 -5.501 -15.176 1.00 86.50 185 ILE A CA 1
ATOM 1496 C C . ILE A 1 185 ? 2.896 -5.403 -14.184 1.00 86.50 185 ILE A C 1
ATOM 1498 O O . ILE A 1 185 ? 1.756 -5.195 -14.599 1.00 86.50 185 ILE A O 1
ATOM 1502 N N . GLN A 1 186 ? 3.187 -5.546 -12.890 1.00 86.00 186 GLN A N 1
ATOM 1503 C CA . GLN A 1 186 ? 2.202 -5.607 -11.813 1.00 86.00 186 GLN A CA 1
ATOM 1504 C C . GLN A 1 186 ? 1.458 -4.284 -11.605 1.00 86.00 186 GLN A C 1
ATOM 1506 O O . GLN A 1 186 ? 0.260 -4.304 -11.323 1.00 86.00 186 GLN A O 1
ATOM 1511 N N . TYR A 1 187 ? 2.159 -3.154 -11.722 1.00 81.06 187 TYR A N 1
ATOM 1512 C CA . TYR A 1 187 ? 1.598 -1.819 -11.490 1.00 81.06 187 TYR A CA 1
ATOM 1513 C C . TYR A 1 187 ? 1.168 -1.101 -12.771 1.00 81.06 187 TYR A C 1
ATOM 1515 O O . TYR A 1 187 ? 0.753 0.050 -12.704 1.00 81.06 187 TYR A O 1
ATOM 1523 N N . ASP A 1 188 ? 1.231 -1.788 -13.913 1.00 82.69 188 ASP A N 1
ATOM 1524 C CA . ASP A 1 188 ? 0.870 -1.246 -15.224 1.00 82.69 188 ASP A CA 1
ATOM 1525 C C . ASP A 1 188 ? 1.534 0.103 -15.535 1.00 82.69 188 ASP A C 1
ATOM 1527 O O . ASP A 1 188 ? 0.908 1.018 -16.067 1.00 82.69 188 ASP A O 1
ATOM 1531 N N . CYS A 1 189 ? 2.823 0.214 -15.192 1.00 83.50 189 CYS A N 1
ATOM 1532 C CA . CYS A 1 189 ? 3.605 1.428 -15.380 1.00 83.50 189 CYS A CA 1
ATOM 1533 C C . CYS A 1 189 ? 4.884 1.199 -16.195 1.00 83.50 189 CYS A C 1
ATOM 1535 O O . CYS A 1 189 ? 5.374 0.075 -16.324 1.00 83.50 189 CYS A O 1
ATOM 1537 N N . CYS A 1 190 ? 5.427 2.274 -16.759 1.00 83.69 190 CYS A N 1
ATOM 1538 C CA . CYS A 1 190 ? 6.709 2.294 -17.439 1.00 83.69 190 CYS A CA 1
ATOM 1539 C C . CYS A 1 190 ? 7.562 3.459 -16.941 1.00 83.69 190 CYS A C 1
ATOM 1541 O O . CYS A 1 190 ? 7.209 4.619 -17.148 1.00 83.69 190 CYS A O 1
ATOM 1543 N N . ALA A 1 191 ? 8.720 3.112 -16.371 1.00 85.75 191 ALA A N 1
ATOM 1544 C CA . ALA A 1 191 ? 9.650 4.026 -15.709 1.00 85.75 191 ALA A CA 1
ATOM 1545 C C . ALA A 1 191 ? 9.093 4.642 -14.409 1.00 85.75 191 ALA A C 1
ATOM 1547 O O . ALA A 1 191 ? 8.017 4.287 -13.936 1.00 85.75 191 ALA A O 1
ATOM 1548 N N . VAL A 1 192 ? 9.896 5.492 -13.767 1.00 84.00 192 VAL A N 1
ATOM 1549 C CA . VAL A 1 192 ? 9.542 6.188 -12.519 1.00 84.00 192 VAL A CA 1
ATOM 1550 C C . VAL A 1 192 ? 9.039 7.607 -12.820 1.00 84.00 192 VAL A C 1
ATOM 1552 O O . VAL A 1 192 ? 8.195 8.156 -12.108 1.00 84.00 192 VAL A O 1
ATOM 1555 N N . ARG A 1 193 ? 9.581 8.229 -13.868 1.00 81.69 193 ARG A N 1
ATOM 1556 C CA . ARG A 1 193 ? 9.127 9.478 -14.478 1.00 81.69 193 ARG A CA 1
ATOM 1557 C C . ARG A 1 193 ? 8.452 9.174 -15.810 1.00 81.69 193 ARG A C 1
ATOM 1559 O O . ARG A 1 193 ? 8.768 8.192 -16.471 1.00 81.69 193 ARG A O 1
ATOM 1566 N N . GLU A 1 194 ? 7.544 10.058 -16.213 1.00 79.94 194 GLU A N 1
ATOM 1567 C CA . GLU A 1 194 ? 6.817 9.933 -17.475 1.00 79.94 194 GLU A CA 1
ATOM 1568 C C . GLU A 1 194 ? 7.766 9.791 -18.671 1.00 79.94 194 GLU A C 1
ATOM 1570 O O . GLU A 1 194 ? 8.653 10.621 -18.888 1.00 79.94 194 GLU A O 1
ATOM 1575 N N . VAL A 1 195 ? 7.553 8.743 -19.467 1.00 84.56 195 VAL A N 1
ATOM 1576 C CA . VAL A 1 195 ? 8.297 8.515 -20.706 1.00 84.56 195 VAL A CA 1
ATOM 1577 C C . VAL A 1 195 ? 7.778 9.471 -21.780 1.00 84.56 195 VAL A C 1
ATOM 1579 O O . VAL A 1 195 ? 6.692 9.289 -22.334 1.00 84.56 195 VAL A O 1
ATOM 1582 N N . GLN A 1 196 ? 8.574 10.497 -22.083 1.00 78.81 196 GLN A N 1
ATOM 1583 C CA . GLN A 1 196 ? 8.252 11.520 -23.089 1.00 78.81 196 GLN A CA 1
ATOM 1584 C C . GLN A 1 196 ? 8.873 11.235 -24.467 1.00 78.81 196 GLN A C 1
ATOM 1586 O O . GLN A 1 196 ? 8.619 11.968 -25.423 1.00 78.81 196 GLN A O 1
ATOM 1591 N N . GLY A 1 197 ? 9.677 10.176 -24.585 1.00 82.44 197 GLY A N 1
ATOM 1592 C CA . GLY A 1 197 ? 10.316 9.764 -25.829 1.00 82.44 197 GLY A CA 1
ATOM 1593 C C . GLY A 1 197 ? 11.498 8.829 -25.587 1.00 82.44 197 GLY A C 1
ATOM 1594 O O . GLY A 1 197 ? 11.555 8.116 -24.586 1.00 82.44 197 GLY A O 1
ATOM 1595 N N . THR A 1 198 ? 12.467 8.857 -26.499 1.00 85.56 198 THR A N 1
ATOM 1596 C CA . THR A 1 198 ? 13.669 8.009 -26.449 1.00 85.56 198 THR A CA 1
ATOM 1597 C C . THR A 1 198 ? 14.679 8.425 -25.380 1.00 85.56 198 THR A C 1
ATOM 1599 O O . THR A 1 198 ? 15.663 7.728 -25.202 1.00 85.56 198 THR A O 1
ATOM 1602 N N . THR A 1 199 ? 14.460 9.550 -24.692 1.00 88.94 199 THR A N 1
ATOM 1603 C CA . THR A 1 199 ? 15.244 9.960 -23.520 1.00 88.94 199 THR A CA 1
ATOM 1604 C C . THR A 1 199 ? 14.395 9.773 -22.272 1.00 88.94 199 THR A C 1
ATOM 1606 O O . THR A 1 199 ? 13.328 10.383 -22.160 1.00 88.94 199 THR A O 1
ATOM 1609 N N . ASN A 1 200 ? 14.825 8.905 -21.361 1.00 90.12 200 ASN A N 1
ATOM 1610 C CA . ASN A 1 200 ? 14.019 8.446 -20.230 1.00 90.12 200 ASN A CA 1
ATOM 1611 C C . ASN A 1 200 ? 14.888 7.897 -19.075 1.00 90.12 200 ASN A C 1
ATOM 1613 O O . ASN A 1 200 ? 16.114 7.981 -19.092 1.00 90.12 200 ASN A O 1
ATOM 1617 N N . ASP A 1 201 ? 14.250 7.351 -18.035 1.00 89.75 201 ASP A N 1
ATOM 1618 C CA . ASP A 1 201 ? 14.939 6.868 -16.827 1.00 89.75 201 ASP A CA 1
ATOM 1619 C C . ASP A 1 201 ? 15.900 5.696 -17.065 1.00 89.75 201 ASP A C 1
ATOM 1621 O O . ASP A 1 201 ? 16.739 5.411 -16.210 1.00 89.75 201 ASP A O 1
ATOM 1625 N N . PHE A 1 202 ? 15.787 5.006 -18.199 1.00 92.75 202 PHE A N 1
ATOM 1626 C CA . PHE A 1 202 ? 16.622 3.856 -18.513 1.00 92.75 202 PHE A CA 1
ATOM 1627 C C . PHE A 1 202 ? 17.980 4.245 -19.106 1.00 92.75 202 PHE A C 1
ATOM 1629 O O . PHE A 1 202 ? 18.912 3.448 -19.006 1.00 92.75 202 PHE A O 1
ATOM 1636 N N . ASP A 1 203 ? 18.140 5.458 -19.641 1.00 90.69 203 ASP A N 1
ATOM 1637 C CA . ASP A 1 203 ? 19.343 5.887 -20.372 1.00 90.69 203 ASP A CA 1
ATOM 1638 C C . ASP A 1 203 ? 20.633 5.761 -19.545 1.00 90.69 203 ASP A C 1
ATOM 1640 O O . ASP A 1 203 ? 21.680 5.364 -20.056 1.00 90.69 203 ASP A O 1
ATOM 1644 N N . ASN A 1 204 ? 20.552 6.062 -18.246 1.00 91.69 204 ASN A N 1
ATOM 1645 C CA . ASN A 1 204 ? 21.692 6.032 -17.325 1.00 91.69 204 ASN A CA 1
ATOM 164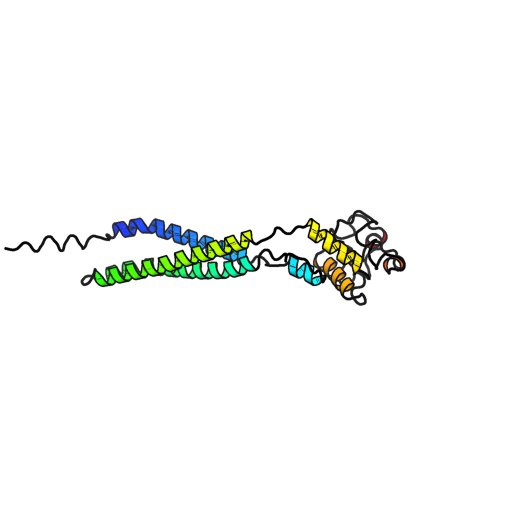6 C C . ASN A 1 204 ? 21.874 4.680 -16.619 1.00 91.69 204 ASN A C 1
ATOM 1648 O O . ASN A 1 204 ? 22.770 4.531 -15.788 1.00 91.69 204 ASN A O 1
ATOM 1652 N N . THR A 1 205 ? 21.033 3.690 -16.916 1.00 92.88 205 THR A N 1
ATOM 1653 C CA . THR A 1 205 ? 21.104 2.372 -16.274 1.00 92.88 205 THR A CA 1
ATOM 1654 C C . THR A 1 205 ? 22.216 1.507 -16.885 1.00 92.88 205 THR A C 1
ATOM 1656 O O . THR A 1 205 ? 22.552 1.659 -18.064 1.00 92.88 205 THR A O 1
ATOM 1659 N N . PRO A 1 206 ? 22.769 0.519 -16.157 1.00 92.06 206 PRO A N 1
ATOM 1660 C CA . PRO A 1 206 ? 23.643 -0.512 -16.723 1.00 92.06 206 PRO A CA 1
ATOM 1661 C C . PRO A 1 206 ? 23.064 -1.233 -17.949 1.00 92.06 206 PRO A C 1
ATOM 1663 O O . PRO A 1 206 ? 23.813 -1.750 -18.773 1.00 92.06 206 PRO A O 1
ATOM 1666 N N . TRP A 1 207 ? 21.736 -1.278 -18.077 1.00 92.56 207 TRP A N 1
ATOM 1667 C CA . TRP A 1 207 ? 21.056 -1.882 -19.220 1.00 92.56 207 TRP A CA 1
ATOM 1668 C C . TRP A 1 207 ? 21.247 -1.097 -20.529 1.00 92.56 207 TRP A C 1
ATOM 1670 O O . TRP A 1 207 ? 21.291 -1.729 -21.588 1.00 92.56 207 TRP A O 1
ATOM 1680 N N . CYS A 1 208 ? 21.395 0.233 -20.460 1.00 89.69 208 CYS A N 1
ATOM 1681 C CA . CYS A 1 208 ? 21.536 1.112 -21.631 1.00 89.69 208 CYS A CA 1
ATOM 1682 C C . CYS A 1 208 ? 22.811 1.952 -21.705 1.00 89.69 208 CYS A C 1
ATOM 1684 O O . CYS A 1 208 ? 23.068 2.590 -22.724 1.00 89.69 208 CYS A O 1
ATOM 1686 N N . THR A 1 209 ? 23.638 1.936 -20.668 1.00 86.56 209 THR A N 1
ATOM 1687 C CA . THR A 1 209 ? 24.998 2.479 -20.737 1.00 86.56 209 THR A CA 1
ATOM 1688 C C . THR A 1 209 ? 25.930 1.512 -21.487 1.00 86.56 209 THR A C 1
ATOM 1690 O O . THR A 1 209 ? 25.571 0.369 -21.761 1.00 86.56 209 THR A O 1
ATOM 1693 N N . THR A 1 210 ? 27.125 1.970 -21.881 1.00 65.56 210 THR A N 1
ATOM 1694 C CA . THR A 1 210 ? 28.058 1.305 -22.817 1.00 65.56 210 THR A CA 1
ATOM 1695 C C . THR A 1 210 ? 28.121 -0.230 -22.703 1.00 65.56 210 THR A C 1
ATOM 1697 O O . THR A 1 210 ? 28.561 -0.768 -21.689 1.00 65.56 210 THR A O 1
ATOM 1700 N N . ASN A 1 211 ? 27.776 -0.924 -23.799 1.00 72.12 211 ASN A N 1
ATOM 1701 C CA . ASN A 1 211 ? 27.647 -2.392 -23.939 1.00 72.12 211 ASN A CA 1
ATOM 1702 C C . ASN A 1 211 ? 26.456 -3.042 -23.208 1.00 72.12 211 ASN A C 1
ATOM 1704 O O . ASN A 1 211 ? 26.399 -4.268 -23.100 1.00 72.12 211 ASN A O 1
ATOM 1708 N N . GLY A 1 212 ? 25.496 -2.247 -22.741 1.00 79.25 212 GLY A N 1
ATOM 1709 C CA . GLY A 1 212 ? 24.245 -2.727 -22.174 1.00 79.25 212 GLY A CA 1
ATOM 1710 C C . GLY A 1 212 ? 23.378 -3.483 -23.188 1.00 79.25 212 GLY A C 1
ATOM 1711 O O . GLY A 1 212 ? 23.449 -3.268 -24.404 1.00 79.25 212 GLY A O 1
ATOM 1712 N N . ALA A 1 213 ? 22.540 -4.392 -22.682 1.00 83.19 213 ALA A N 1
ATOM 1713 C CA . ALA A 1 213 ? 21.693 -5.253 -23.508 1.00 83.19 213 ALA A CA 1
ATOM 1714 C C . ALA A 1 213 ? 20.656 -4.477 -24.340 1.00 83.19 213 ALA A C 1
ATOM 1716 O O . ALA A 1 213 ? 20.160 -5.010 -25.335 1.00 83.19 213 ALA A O 1
ATOM 1717 N N . CYS A 1 214 ? 20.349 -3.224 -23.990 1.00 86.38 214 CYS A N 1
ATOM 1718 C CA . CYS A 1 214 ? 19.408 -2.423 -24.762 1.00 86.38 214 CYS A CA 1
ATOM 1719 C C . CYS A 1 214 ? 19.937 -2.081 -26.163 1.00 86.38 214 CYS A C 1
ATOM 1721 O O . CYS A 1 214 ? 19.175 -2.108 -27.128 1.00 86.38 214 CYS A O 1
ATOM 1723 N N . HIS A 1 215 ? 21.257 -1.915 -26.326 1.00 81.56 215 HIS A N 1
ATOM 1724 C CA . HIS A 1 215 ? 21.873 -1.691 -27.638 1.00 81.56 215 HIS A CA 1
ATOM 1725 C C . HIS A 1 215 ? 21.805 -2.919 -28.549 1.00 81.56 215 HIS A C 1
ATOM 1727 O O . HIS A 1 215 ? 21.649 -2.774 -29.759 1.00 81.56 215 HIS A O 1
ATOM 1733 N N . ALA A 1 216 ? 21.896 -4.128 -27.983 1.00 75.56 216 ALA A N 1
ATOM 1734 C CA . ALA A 1 216 ? 21.818 -5.368 -28.757 1.00 75.56 216 ALA A CA 1
ATOM 1735 C C . ALA A 1 216 ? 20.440 -5.556 -29.413 1.00 75.56 216 ALA A C 1
ATOM 1737 O O . ALA A 1 216 ? 20.341 -6.157 -30.479 1.00 75.56 216 ALA A O 1
ATOM 1738 N N . ASN A 1 217 ? 19.396 -5.011 -28.785 1.00 74.50 217 ASN A N 1
ATOM 1739 C CA . ASN A 1 217 ? 18.008 -5.132 -29.226 1.00 74.50 217 ASN A CA 1
ATOM 1740 C C . ASN A 1 217 ? 17.435 -3.820 -29.788 1.00 74.50 217 ASN A C 1
ATOM 1742 O O . ASN A 1 217 ? 16.231 -3.752 -30.011 1.00 74.50 217 ASN A O 1
ATOM 1746 N N . ALA A 1 218 ? 18.266 -2.782 -29.963 1.00 85.50 218 ALA A N 1
ATOM 1747 C CA . ALA A 1 218 ? 17.849 -1.423 -30.329 1.00 85.50 218 ALA A CA 1
ATOM 1748 C C . ALA A 1 218 ? 16.717 -0.835 -29.449 1.00 85.50 218 ALA A C 1
ATOM 1750 O O . ALA A 1 218 ? 15.998 0.072 -29.870 1.00 85.50 218 ALA A O 1
ATOM 1751 N N . SER A 1 219 ? 16.567 -1.323 -28.214 1.00 90.06 219 SER A N 1
ATOM 1752 C CA . SER A 1 219 ? 15.512 -0.904 -27.289 1.00 90.06 219 SER A CA 1
ATOM 1753 C C . SER A 1 219 ? 15.890 0.384 -26.557 1.00 90.06 219 SER A C 1
ATOM 1755 O O . SER A 1 219 ? 16.994 0.499 -26.038 1.00 90.06 219 SER A O 1
ATOM 1757 N N . GLN A 1 220 ? 14.943 1.315 -26.468 1.00 91.25 220 GLN A N 1
ATOM 1758 C CA . GLN A 1 220 ? 15.002 2.557 -25.688 1.00 91.25 220 GLN A CA 1
ATOM 1759 C C . GLN A 1 220 ? 14.264 2.432 -24.344 1.00 91.25 220 GLN A C 1
ATOM 1761 O O . GLN A 1 220 ? 14.575 3.146 -23.397 1.00 91.25 220 GLN A O 1
ATOM 1766 N N . ILE A 1 221 ? 13.281 1.529 -24.258 1.00 92.56 221 ILE A N 1
ATOM 1767 C CA . ILE A 1 221 ? 12.579 1.158 -23.019 1.00 92.56 221 ILE A CA 1
ATOM 1768 C C . ILE A 1 221 ? 12.460 -0.371 -22.919 1.00 92.56 221 ILE A C 1
ATOM 1770 O O . ILE A 1 221 ? 12.489 -1.049 -23.951 1.00 92.56 221 ILE A O 1
ATOM 1774 N N . PRO A 1 222 ? 12.342 -0.950 -21.711 1.00 92.94 222 PRO A N 1
ATOM 1775 C CA . PRO A 1 222 ? 12.157 -2.387 -21.535 1.00 92.94 222 PRO A CA 1
ATOM 1776 C C . PRO A 1 222 ? 10.934 -2.900 -22.289 1.00 92.94 222 PRO A C 1
ATOM 1778 O O . PRO A 1 222 ? 9.887 -2.259 -22.298 1.00 92.94 222 PRO A O 1
ATOM 1781 N N . LYS A 1 223 ? 11.003 -4.102 -22.863 1.00 92.56 223 LYS A N 1
ATOM 1782 C CA . LYS A 1 223 ? 9.832 -4.697 -23.536 1.00 92.56 223 LYS A CA 1
ATOM 1783 C C . LYS A 1 223 ? 8.633 -4.901 -22.604 1.00 92.56 223 LYS A C 1
ATOM 1785 O O . LYS A 1 223 ? 7.489 -4.886 -23.047 1.00 92.56 223 LYS A O 1
ATOM 1790 N N . THR A 1 224 ? 8.898 -5.049 -21.310 1.00 90.88 224 THR A N 1
ATOM 1791 C CA . THR A 1 224 ? 7.907 -5.147 -20.230 1.00 90.88 224 THR A CA 1
ATOM 1792 C C . THR A 1 224 ? 7.101 -3.860 -20.023 1.00 90.88 224 THR A C 1
ATOM 1794 O O . THR A 1 224 ? 5.997 -3.924 -19.493 1.00 90.88 224 THR A O 1
ATOM 1797 N N . CYS A 1 225 ? 7.594 -2.712 -20.504 1.00 90.31 225 CYS A N 1
ATOM 1798 C CA . CYS A 1 225 ? 6.865 -1.441 -20.509 1.00 90.31 225 CYS A CA 1
ATOM 1799 C C . CYS A 1 225 ? 5.750 -1.358 -21.557 1.00 90.31 225 CYS A C 1
ATOM 1801 O O . CYS A 1 225 ? 4.956 -0.412 -21.538 1.00 90.31 225 CYS A O 1
ATOM 1803 N N . CYS A 1 226 ? 5.724 -2.264 -22.532 1.00 91.88 226 CYS A N 1
ATOM 1804 C CA . CYS A 1 226 ? 4.764 -2.174 -23.619 1.00 91.88 226 CYS A CA 1
ATOM 1805 C C . CYS A 1 226 ? 3.341 -2.451 -23.140 1.00 91.88 226 CYS A C 1
ATOM 1807 O O . CYS A 1 226 ? 3.111 -3.175 -22.167 1.00 91.88 226 CYS A O 1
ATOM 1809 N N . LYS A 1 227 ? 2.359 -1.837 -23.803 1.00 89.31 227 LYS A N 1
ATOM 1810 C CA . LYS A 1 227 ? 0.957 -2.121 -23.494 1.00 89.31 227 LYS A CA 1
ATOM 1811 C C . LYS A 1 227 ? 0.607 -3.557 -23.844 1.00 89.31 227 LYS A C 1
ATOM 1813 O O . LYS A 1 227 ? 1.172 -4.126 -24.775 1.00 89.31 227 LYS A O 1
ATOM 1818 N N . ASP A 1 228 ? -0.330 -4.102 -23.077 1.00 86.94 228 ASP A N 1
ATOM 1819 C CA . ASP A 1 228 ? -0.944 -5.413 -23.301 1.00 86.94 228 ASP A CA 1
ATOM 1820 C C . ASP A 1 228 ? 0.033 -6.600 -23.284 1.00 86.94 228 ASP A C 1
ATOM 1822 O O . ASP A 1 228 ? -0.343 -7.709 -23.649 1.00 86.94 228 ASP A O 1
ATOM 1826 N N . VAL A 1 229 ? 1.270 -6.390 -22.818 1.00 88.25 229 VAL A N 1
ATOM 1827 C CA . VAL A 1 229 ? 2.225 -7.473 -22.575 1.00 88.25 229 VAL A CA 1
ATOM 1828 C C . VAL A 1 229 ? 2.101 -8.016 -21.157 1.00 88.25 229 VAL A C 1
ATOM 1830 O O . VAL A 1 229 ? 1.729 -7.320 -20.215 1.00 88.25 229 VAL A O 1
ATOM 1833 N N . THR A 1 230 ? 2.475 -9.267 -20.988 1.00 88.94 230 THR A N 1
ATOM 1834 C CA . THR A 1 230 ? 2.475 -10.028 -19.746 1.00 88.94 230 THR A CA 1
ATOM 1835 C C . THR A 1 230 ? 3.856 -10.633 -19.517 1.00 88.94 230 THR A C 1
ATOM 1837 O O . THR A 1 230 ? 4.757 -10.542 -20.354 1.00 88.94 230 THR A O 1
ATOM 1840 N N . GLN A 1 231 ? 4.031 -11.297 -18.376 1.00 87.94 231 GLN A N 1
ATOM 1841 C CA . GLN A 1 231 ? 5.267 -12.012 -18.072 1.00 87.94 231 GLN A CA 1
ATOM 1842 C C . GLN A 1 231 ? 5.601 -13.102 -19.111 1.00 87.94 231 GLN A C 1
ATOM 1844 O O . GLN A 1 231 ? 6.779 -13.399 -19.322 1.00 87.94 231 GLN A O 1
ATOM 1849 N N . ASP A 1 232 ? 4.592 -13.657 -19.787 1.00 89.44 232 ASP A N 1
ATOM 1850 C CA . ASP A 1 232 ? 4.763 -14.776 -20.715 1.00 89.44 232 ASP A CA 1
ATOM 1851 C C . ASP A 1 232 ? 5.060 -14.327 -22.155 1.00 89.44 232 ASP A C 1
ATOM 1853 O O . ASP A 1 232 ? 5.764 -15.026 -22.888 1.00 89.44 232 ASP A O 1
ATOM 1857 N N . ASP A 1 233 ? 4.572 -13.155 -22.570 1.00 91.31 233 ASP A N 1
ATOM 1858 C CA . ASP A 1 233 ? 4.604 -12.708 -23.970 1.00 91.31 233 ASP A CA 1
ATOM 1859 C C . ASP A 1 233 ? 5.335 -11.379 -24.215 1.00 91.31 233 ASP A C 1
ATOM 1861 O O . ASP A 1 233 ? 5.479 -10.991 -25.374 1.00 91.31 233 ASP A O 1
ATOM 1865 N N . TYR A 1 234 ? 5.911 -10.732 -23.191 1.00 88.94 234 TYR A N 1
ATOM 1866 C CA . TYR A 1 234 ? 6.681 -9.484 -23.356 1.00 88.94 234 TYR A CA 1
ATOM 1867 C C . TYR A 1 234 ? 7.789 -9.561 -24.416 1.00 88.94 234 TYR A C 1
ATOM 1869 O O . TYR A 1 234 ? 8.141 -8.559 -25.032 1.00 88.94 234 TYR A O 1
ATOM 1877 N N . LYS A 1 235 ? 8.337 -10.748 -24.695 1.00 90.00 235 LYS A N 1
ATOM 1878 C CA . LYS A 1 235 ? 9.349 -10.935 -25.750 1.00 90.00 235 LYS A CA 1
ATOM 1879 C C . LYS A 1 235 ? 8.826 -10.595 -27.151 1.00 90.00 235 LYS A C 1
ATOM 1881 O O . LYS A 1 235 ? 9.636 -10.226 -28.003 1.00 90.00 235 LYS A O 1
ATOM 1886 N N . ASN A 1 236 ? 7.509 -10.682 -27.349 1.00 91.19 236 ASN A N 1
ATOM 1887 C CA . ASN A 1 236 ? 6.792 -10.369 -28.585 1.00 91.19 236 ASN A CA 1
ATOM 1888 C C . ASN A 1 236 ? 6.365 -8.893 -28.671 1.00 91.19 236 ASN A C 1
ATOM 1890 O O . ASN A 1 236 ? 5.607 -8.535 -29.572 1.00 91.19 236 ASN A O 1
ATOM 1894 N N . ALA A 1 237 ? 6.818 -8.046 -27.739 1.00 91.12 237 ALA A N 1
ATOM 1895 C CA . ALA A 1 237 ? 6.517 -6.624 -27.749 1.00 91.12 237 ALA A CA 1
ATOM 1896 C C . ALA A 1 237 ? 6.862 -5.988 -29.111 1.00 91.12 237 ALA A C 1
ATOM 1898 O O . ALA A 1 237 ? 7.924 -6.276 -29.671 1.00 91.12 237 ALA A O 1
ATOM 1899 N N . PRO A 1 238 ? 5.992 -5.119 -29.654 1.00 92.00 238 PRO A N 1
ATOM 1900 C CA . PRO A 1 238 ? 6.221 -4.508 -30.953 1.00 92.00 238 PRO A CA 1
ATOM 1901 C C . PRO A 1 238 ? 7.373 -3.496 -30.895 1.00 92.00 238 PRO A C 1
ATOM 1903 O O . PRO A 1 238 ? 7.449 -2.680 -29.974 1.00 92.00 238 PRO A O 1
ATOM 1906 N N . ALA A 1 239 ? 8.205 -3.474 -31.940 1.00 91.69 239 ALA A N 1
ATOM 1907 C CA . ALA A 1 239 ? 9.319 -2.530 -32.087 1.00 91.69 239 ALA A CA 1
ATOM 1908 C C . ALA A 1 239 ? 8.878 -1.057 -31.980 1.00 91.69 239 ALA A C 1
ATOM 1910 O O . ALA A 1 239 ? 9.579 -0.221 -31.413 1.00 91.69 239 ALA A O 1
ATOM 1911 N N . THR A 1 240 ? 7.662 -0.732 -32.435 1.00 91.88 240 THR A N 1
ATOM 1912 C CA . THR A 1 240 ? 7.090 0.620 -32.305 1.00 91.88 240 THR A CA 1
ATOM 1913 C C . THR A 1 240 ? 6.973 1.091 -30.855 1.00 91.88 240 THR A C 1
ATOM 1915 O O . THR A 1 240 ? 6.955 2.296 -30.618 1.00 91.88 240 THR A O 1
ATOM 1918 N N . CYS A 1 241 ? 6.889 0.160 -29.901 1.00 92.69 241 CYS A N 1
ATOM 1919 C CA . CYS A 1 241 ? 6.879 0.458 -28.477 1.00 92.69 241 CYS A CA 1
ATOM 1920 C C . CYS A 1 241 ? 8.292 0.590 -27.913 1.00 92.69 241 CYS A C 1
ATOM 1922 O O . CYS A 1 241 ? 8.648 1.655 -27.420 1.00 92.69 241 CYS A O 1
ATOM 1924 N N . HIS A 1 242 ? 9.098 -0.471 -27.981 1.00 92.06 242 HIS A N 1
ATOM 1925 C CA . HIS A 1 242 ? 10.357 -0.493 -27.240 1.00 92.06 242 HIS A CA 1
ATOM 1926 C C . HIS A 1 242 ? 11.527 0.156 -27.988 1.00 92.06 242 HIS A C 1
ATOM 1928 O O . HIS A 1 242 ? 12.446 0.630 -27.333 1.00 92.06 242 HIS A O 1
ATOM 1934 N N . GLU A 1 243 ? 11.504 0.219 -29.324 1.00 92.44 243 GLU A N 1
ATOM 1935 C CA . GLU A 1 243 ? 12.564 0.845 -30.138 1.00 92.44 243 GLU A CA 1
ATOM 1936 C C . GLU A 1 243 ? 12.218 2.293 -30.498 1.00 92.44 243 GLU A C 1
ATOM 1938 O O . GLU A 1 243 ? 13.045 3.186 -30.356 1.00 92.44 243 GLU A O 1
ATOM 1943 N N . SER A 1 244 ? 10.991 2.541 -30.972 1.00 90.12 244 SER A N 1
ATOM 1944 C CA . SER A 1 244 ? 10.575 3.883 -31.425 1.00 90.12 244 SER A CA 1
ATOM 1945 C C . SER A 1 244 ? 9.914 4.732 -30.338 1.00 90.12 244 SER A C 1
ATOM 1947 O O . SER A 1 244 ? 9.849 5.949 -30.488 1.00 90.12 244 SER A O 1
ATOM 1949 N N . VAL A 1 245 ? 9.414 4.113 -29.261 1.00 90.75 245 VAL A N 1
ATOM 1950 C CA . VAL A 1 245 ? 8.700 4.794 -28.164 1.00 90.75 245 VAL A CA 1
ATOM 1951 C C . VAL A 1 245 ? 7.539 5.651 -28.687 1.00 90.75 245 VAL A C 1
ATOM 1953 O O . VAL A 1 245 ? 7.346 6.806 -28.310 1.00 90.75 245 VAL A O 1
ATOM 1956 N N . ASN A 1 246 ? 6.740 5.086 -29.600 1.00 91.19 246 ASN A N 1
ATOM 1957 C CA . ASN A 1 246 ? 5.594 5.791 -30.164 1.00 91.19 246 ASN A CA 1
ATOM 1958 C C . ASN A 1 246 ? 4.531 6.011 -29.086 1.00 91.19 246 ASN A C 1
ATOM 1960 O O . ASN A 1 246 ? 4.105 5.068 -28.412 1.00 91.19 246 ASN A O 1
ATOM 1964 N N . SER A 1 247 ? 4.057 7.250 -28.952 1.00 86.75 247 SER A N 1
ATOM 1965 C CA . SER A 1 247 ? 3.032 7.586 -27.963 1.00 86.75 247 SER A CA 1
ATOM 1966 C C . SER A 1 247 ? 1.814 6.661 -28.075 1.00 86.75 247 SER A C 1
ATOM 1968 O O . SER A 1 247 ? 1.353 6.330 -29.169 1.00 86.75 247 SER A O 1
ATOM 1970 N N . GLY A 1 248 ? 1.312 6.208 -26.927 1.00 84.44 248 GLY A N 1
ATOM 1971 C CA . GLY A 1 248 ? 0.168 5.304 -26.844 1.00 84.44 248 GLY A CA 1
ATOM 1972 C C . GLY A 1 248 ? 0.496 3.815 -26.966 1.00 84.44 248 GLY A C 1
ATOM 1973 O O . GLY A 1 248 ? -0.414 3.018 -26.744 1.00 84.44 248 GLY A O 1
ATOM 1974 N N . THR A 1 249 ? 1.749 3.433 -27.244 1.00 88.94 249 THR A N 1
ATOM 1975 C CA . THR A 1 249 ? 2.175 2.020 -27.368 1.00 88.94 249 THR A CA 1
ATOM 1976 C C . THR A 1 249 ? 2.836 1.442 -26.105 1.00 88.94 249 THR A C 1
ATOM 1978 O O . THR A 1 249 ? 2.961 0.224 -25.979 1.00 88.94 249 THR A O 1
ATOM 1981 N N . TYR A 1 250 ? 3.199 2.296 -25.147 1.00 86.25 250 TYR A N 1
ATOM 1982 C CA . TYR A 1 250 ? 3.778 1.948 -23.846 1.00 86.25 250 TYR A CA 1
ATOM 1983 C C . TYR A 1 250 ? 2.864 2.392 -22.691 1.00 86.25 250 TYR A C 1
ATOM 1985 O O . TYR A 1 250 ? 1.960 3.215 -22.880 1.00 86.25 250 TYR A O 1
ATOM 1993 N N . ARG A 1 251 ? 3.058 1.797 -21.513 1.00 83.62 251 ARG A N 1
ATOM 1994 C CA . ARG A 1 251 ? 2.297 2.065 -20.280 1.00 83.62 251 ARG A CA 1
ATOM 1995 C C . ARG A 1 251 ? 2.590 3.468 -19.714 1.00 83.62 251 ARG A C 1
ATOM 1997 O O . ARG A 1 251 ? 3.666 3.999 -19.988 1.00 83.62 251 ARG A O 1
ATOM 2004 N N . PRO A 1 252 ? 1.663 4.089 -18.959 1.00 76.38 252 PRO A N 1
ATOM 2005 C CA . PRO A 1 252 ? 1.926 5.364 -18.277 1.00 76.38 252 PRO A CA 1
ATOM 2006 C C . PRO A 1 252 ? 3.017 5.218 -17.201 1.00 76.38 252 PRO A C 1
ATOM 2008 O O . PRO A 1 252 ? 3.386 4.100 -16.872 1.00 76.38 252 PRO A O 1
ATOM 2011 N N . ALA A 1 253 ? 3.531 6.321 -16.651 1.00 58.81 253 ALA A N 1
ATOM 2012 C CA . ALA A 1 253 ? 4.383 6.278 -15.453 1.00 58.81 253 ALA A CA 1
ATOM 2013 C C . ALA A 1 253 ? 3.554 6.280 -14.162 1.00 58.81 253 ALA A C 1
ATOM 2015 O O . ALA A 1 253 ? 2.479 6.927 -14.159 1.00 58.81 253 ALA A O 1
#

Sequence (253 aa):
MDPVSSEQNALGSVFGMKEFQALQPVTWALMGLVILIISLSHDISQLKPCDLETALDTIYLEFTPHPCKYNAIKEMTTEIRTLAAFQLMWMFTLLFSVPRVIWLSPGKKGRRLTVFILVYYAVSMAFYISFLYYYKKMNDAKEAQTNVNYVKLQSAMVSELERRYSSDNISSGDKYSQAWNNFFIQYDCCAVREVQGTTNDFDNTPWCTTNGACHANASQIPKTCCKDVTQDDYKNAPATCHESVNSGTYRPA

Organism: Crassostrea virginica (NCBI:txid6565)